Protein AF-A0A2K3DCU2-F1 (afdb_monomer)

Structure (mmCIF, N/CA/C/O backbone):
data_AF-A0A2K3DCU2-F1
#
_entry.id   AF-A0A2K3DCU2-F1
#
loop_
_atom_site.group_PDB
_atom_site.id
_atom_site.type_symbol
_atom_site.label_atom_id
_atom_site.label_alt_id
_atom_site.label_comp_id
_atom_site.label_asym_id
_atom_site.label_entity_id
_atom_site.label_seq_id
_atom_site.pdbx_PDB_ins_code
_atom_site.Cartn_x
_atom_site.Cartn_y
_atom_site.Cartn_z
_atom_site.occupancy
_atom_site.B_iso_or_equiv
_atom_site.auth_seq_id
_atom_site.auth_comp_id
_atom_site.auth_asym_id
_atom_site.auth_atom_id
_atom_site.pdbx_PDB_model_num
ATOM 1 N N . MET A 1 1 ? -29.357 -16.594 4.236 1.00 38.78 1 MET A N 1
ATOM 2 C CA . MET A 1 1 ? -28.426 -15.474 4.517 1.00 38.78 1 MET A CA 1
ATOM 3 C C . MET A 1 1 ? -27.571 -15.258 3.279 1.00 38.78 1 MET A C 1
ATOM 5 O O . MET A 1 1 ? -27.002 -16.233 2.808 1.00 38.78 1 MET A O 1
ATOM 9 N N . ARG A 1 2 ? -27.560 -14.049 2.704 1.00 36.66 2 ARG A N 1
ATOM 10 C CA . ARG A 1 2 ? -26.871 -13.757 1.433 1.00 36.66 2 ARG A CA 1
ATOM 11 C C . ARG A 1 2 ? -25.351 -13.604 1.659 1.00 36.66 2 ARG A C 1
ATOM 13 O O . ARG A 1 2 ? -24.977 -13.018 2.671 1.00 36.66 2 ARG A O 1
ATOM 20 N N . PRO A 1 3 ? -24.488 -14.112 0.761 1.00 41.94 3 PRO A N 1
ATOM 21 C CA . PRO A 1 3 ? -23.027 -14.036 0.899 1.00 41.94 3 PRO A CA 1
ATOM 22 C C . PRO A 1 3 ? -22.500 -12.594 1.015 1.00 41.94 3 PRO A C 1
ATOM 24 O O . PRO A 1 3 ? -21.626 -12.339 1.841 1.00 41.94 3 PRO A O 1
ATOM 27 N N . SER A 1 4 ? -23.139 -11.641 0.335 1.00 43.78 4 SER A N 1
ATOM 28 C CA . SER A 1 4 ? -22.793 -10.213 0.363 1.00 43.78 4 SER A CA 1
ATOM 29 C C . SER A 1 4 ? -22.934 -9.535 1.735 1.00 43.78 4 SER A C 1
ATOM 31 O O . SER A 1 4 ? -22.314 -8.507 1.991 1.00 43.78 4 SER A O 1
ATOM 33 N N . SER A 1 5 ? -23.685 -10.110 2.688 1.00 45.38 5 SER A N 1
ATOM 34 C CA . SER A 1 5 ? -23.792 -9.534 4.041 1.00 45.38 5 SER A CA 1
ATOM 35 C C . SER A 1 5 ? -22.605 -9.880 4.954 1.00 45.38 5 SER A C 1
ATOM 37 O O . SER A 1 5 ? -22.538 -9.369 6.071 1.00 45.38 5 SER A O 1
ATOM 39 N N . ARG A 1 6 ? -21.700 -10.781 4.534 1.00 50.53 6 ARG A N 1
ATOM 40 C CA . ARG A 1 6 ? -20.540 -11.234 5.331 1.00 50.53 6 ARG A CA 1
ATOM 41 C C . ARG A 1 6 ? -19.235 -10.515 4.990 1.00 50.53 6 ARG A C 1
ATOM 43 O O . ARG A 1 6 ? -18.307 -10.568 5.791 1.00 50.53 6 ARG A O 1
ATOM 50 N N . GLU A 1 7 ? -19.165 -9.848 3.845 1.00 54.41 7 GLU A N 1
ATOM 51 C CA . GLU A 1 7 ? -17.944 -9.194 3.352 1.00 54.41 7 GLU A CA 1
ATOM 52 C C . GLU A 1 7 ? -17.748 -7.804 3.971 1.00 54.41 7 GLU A C 1
ATOM 54 O O . GLU A 1 7 ? -16.639 -7.457 4.371 1.00 54.41 7 GLU A O 1
ATOM 59 N N . LYS A 1 8 ? -18.841 -7.066 4.202 1.00 56.53 8 LYS A N 1
ATOM 60 C CA . LYS A 1 8 ? -18.835 -5.739 4.841 1.00 56.53 8 LYS A CA 1
ATOM 61 C C . LYS A 1 8 ? -18.054 -5.662 6.172 1.00 56.53 8 LYS A C 1
ATOM 63 O O . LYS A 1 8 ? -17.220 -4.770 6.300 1.00 56.53 8 LYS A O 1
ATOM 68 N N . PRO A 1 9 ? -18.242 -6.565 7.159 1.00 65.12 9 PRO A N 1
ATOM 69 C CA . PRO A 1 9 ? -17.456 -6.515 8.397 1.00 65.12 9 PRO A CA 1
ATOM 70 C C . PRO A 1 9 ? -15.979 -6.895 8.201 1.00 65.12 9 PRO A C 1
ATOM 72 O O . PRO A 1 9 ? -15.129 -6.426 8.952 1.00 65.12 9 PRO A O 1
ATOM 75 N N . ARG A 1 10 ? -15.656 -7.724 7.198 1.00 71.31 10 ARG A N 1
ATOM 76 C CA . ARG A 1 10 ? -14.272 -8.135 6.903 1.00 71.31 10 ARG A CA 1
ATOM 77 C C . ARG A 1 10 ? -13.475 -6.988 6.295 1.00 71.31 10 ARG A C 1
ATOM 79 O O . ARG A 1 10 ? -12.350 -6.740 6.711 1.00 71.31 10 ARG A O 1
ATOM 86 N N . TYR A 1 11 ? -14.090 -6.275 5.359 1.00 72.56 11 TYR A N 1
ATOM 87 C CA . TYR A 1 11 ? -13.502 -5.102 4.727 1.00 72.56 11 TYR A CA 1
ATOM 88 C C . TYR A 1 11 ? -13.223 -3.984 5.735 1.00 72.56 11 TYR A C 1
ATOM 90 O O . TYR A 1 11 ? -12.111 -3.469 5.775 1.00 72.56 11 TYR A O 1
ATOM 98 N N . LEU A 1 12 ? -14.202 -3.652 6.588 1.00 76.12 12 LEU A N 1
ATOM 99 C CA . LEU A 1 12 ? -14.037 -2.597 7.592 1.00 76.12 12 LEU A CA 1
ATOM 100 C C . LEU A 1 12 ? -12.853 -2.887 8.513 1.00 76.12 12 LEU A C 1
ATOM 102 O O . LEU A 1 12 ? -12.004 -2.024 8.704 1.00 76.12 12 LEU A O 1
ATOM 106 N N . LEU A 1 13 ? -12.730 -4.126 8.984 1.00 76.94 13 LEU A N 1
ATOM 107 C CA . LEU A 1 13 ? -11.582 -4.542 9.777 1.00 76.94 13 LEU A CA 1
ATOM 108 C C . LEU A 1 13 ? -10.254 -4.341 9.030 1.00 76.94 13 LEU A C 1
ATOM 110 O O . LEU A 1 13 ? -9.306 -3.806 9.596 1.00 76.94 13 LEU A O 1
ATOM 114 N N . ILE A 1 14 ? -10.158 -4.788 7.776 1.00 83.00 14 ILE A N 1
ATOM 115 C CA . ILE A 1 14 ? -8.921 -4.657 6.994 1.00 83.00 14 ILE A CA 1
ATOM 116 C C . ILE A 1 14 ? -8.594 -3.179 6.771 1.00 83.00 14 ILE A C 1
ATOM 118 O O . ILE A 1 14 ? -7.446 -2.777 6.946 1.00 83.00 14 ILE A O 1
ATOM 122 N N . SER A 1 15 ? -9.603 -2.355 6.481 1.00 80.69 15 SER A N 1
ATOM 123 C CA . SER A 1 15 ? -9.444 -0.906 6.358 1.00 80.69 15 SER A CA 1
ATOM 124 C C . SER A 1 15 ? -9.003 -0.250 7.671 1.00 80.69 15 SER A C 1
ATOM 126 O O . SER A 1 15 ? -8.192 0.669 7.642 1.00 80.69 15 SER A O 1
ATOM 128 N N . GLU A 1 16 ? -9.448 -0.748 8.830 1.00 82.38 16 GLU A N 1
ATOM 129 C CA . GLU A 1 16 ? -8.995 -0.279 10.143 1.00 82.38 16 GLU A CA 1
ATOM 130 C C . GLU A 1 16 ? -7.541 -0.679 10.413 1.00 82.38 16 GLU A C 1
ATOM 132 O O . GLU A 1 16 ? -6.743 0.167 10.821 1.00 82.38 16 GLU A O 1
ATOM 137 N N . LEU A 1 17 ? -7.167 -1.934 10.140 1.00 83.12 17 LEU A N 1
ATOM 138 C CA . LEU A 1 17 ? -5.790 -2.420 10.293 1.00 83.12 17 LEU A CA 1
ATOM 139 C C . LEU A 1 17 ? -4.822 -1.623 9.410 1.00 83.12 17 LEU A C 1
ATOM 141 O O . LEU A 1 17 ? -3.800 -1.127 9.891 1.00 83.12 17 LEU A O 1
ATOM 145 N N . LEU A 1 18 ? -5.169 -1.449 8.132 1.00 84.75 18 LEU A N 1
ATOM 146 C CA . LEU A 1 18 ? -4.398 -0.625 7.205 1.00 84.75 18 LEU A CA 1
ATOM 147 C C . LEU A 1 18 ? -4.421 0.843 7.625 1.00 84.75 18 LEU A C 1
ATOM 149 O O . LEU A 1 18 ? -3.387 1.494 7.576 1.00 84.75 18 LEU A O 1
ATOM 153 N N . GLY A 1 19 ? -5.551 1.361 8.105 1.00 80.94 19 GLY A N 1
ATOM 154 C CA . GLY A 1 19 ? -5.680 2.731 8.594 1.00 80.94 19 GLY A CA 1
ATOM 155 C C . GLY A 1 19 ? -4.742 3.032 9.764 1.00 80.94 19 GLY A C 1
ATOM 156 O O . GLY A 1 19 ? -4.142 4.107 9.808 1.00 80.94 19 GLY A O 1
ATOM 157 N N . VAL A 1 20 ? -4.551 2.080 10.683 1.00 81.62 20 VAL A N 1
ATOM 158 C CA . VAL A 1 20 ? -3.559 2.195 11.765 1.00 81.62 20 VAL A CA 1
ATOM 159 C C . VAL A 1 20 ? -2.145 2.282 11.197 1.00 81.62 20 VAL A C 1
ATOM 161 O O . VAL A 1 20 ? -1.390 3.165 11.600 1.00 81.62 20 VAL A O 1
ATOM 164 N N . LEU A 1 21 ? -1.793 1.418 10.242 1.00 82.81 21 LEU A N 1
ATOM 165 C CA . LEU A 1 21 ? -0.469 1.430 9.614 1.00 82.81 21 LEU A CA 1
ATOM 166 C C . LEU A 1 21 ? -0.238 2.711 8.808 1.00 82.81 21 LEU A C 1
ATOM 168 O O . LEU A 1 21 ? 0.786 3.360 8.970 1.00 82.81 21 LEU A O 1
ATOM 172 N N . ILE A 1 22 ? -1.219 3.142 8.021 1.00 83.38 22 ILE A N 1
ATOM 173 C CA . ILE A 1 22 ? -1.158 4.354 7.204 1.00 83.38 22 ILE A CA 1
ATOM 174 C C . ILE A 1 22 ? -0.916 5.595 8.066 1.00 83.38 22 ILE A C 1
ATOM 176 O O . ILE A 1 22 ? -0.126 6.456 7.676 1.00 83.38 22 ILE A O 1
ATOM 180 N N . ARG A 1 23 ? -1.507 5.691 9.263 1.00 78.94 23 ARG A N 1
ATOM 181 C CA . ARG A 1 23 ? -1.253 6.816 10.185 1.00 78.94 23 ARG A CA 1
ATOM 182 C C . ARG A 1 23 ? 0.220 6.935 10.591 1.00 78.94 23 ARG A C 1
ATOM 184 O O . ARG A 1 23 ? 0.685 8.045 10.834 1.00 78.94 23 ARG A O 1
ATOM 191 N N . LEU A 1 24 ? 0.976 5.837 10.584 1.00 75.19 24 LEU A N 1
ATOM 192 C CA . LEU A 1 24 ? 2.417 5.849 10.865 1.00 75.19 24 LEU A CA 1
ATOM 193 C C . LEU A 1 24 ? 3.236 6.492 9.738 1.00 75.19 24 LEU A C 1
ATOM 195 O O . LEU A 1 24 ? 4.361 6.927 9.966 1.00 75.19 24 LEU A O 1
ATOM 199 N N . SER A 1 25 ? 2.682 6.589 8.525 1.00 69.31 25 SER A N 1
ATOM 200 C CA . SER A 1 25 ? 3.369 7.162 7.358 1.00 69.31 25 SER A CA 1
ATOM 201 C C . SER A 1 25 ? 3.454 8.691 7.367 1.00 69.31 25 SER A C 1
ATOM 203 O O . SER A 1 25 ? 4.027 9.265 6.440 1.00 69.31 25 SER A O 1
ATOM 205 N N . ALA A 1 26 ? 2.858 9.357 8.365 1.00 67.00 26 ALA A N 1
ATOM 206 C CA . ALA A 1 26 ? 2.700 10.811 8.410 1.00 67.00 26 ALA A CA 1
ATOM 207 C C . ALA A 1 26 ? 2.096 11.405 7.121 1.00 67.00 26 ALA A C 1
ATOM 209 O O . ALA A 1 26 ? 2.513 12.463 6.656 1.00 67.00 26 ALA A O 1
ATOM 210 N N . GLY A 1 27 ? 1.124 10.701 6.533 1.00 66.50 27 GLY A N 1
ATOM 211 C CA . GLY A 1 27 ? 0.389 11.151 5.349 1.00 66.50 27 GLY A CA 1
ATOM 212 C C . GLY A 1 27 ? 1.007 10.758 4.008 1.00 66.50 27 GLY A C 1
ATOM 213 O O . GLY A 1 27 ? 0.452 11.130 2.980 1.00 66.50 27 GLY A O 1
ATOM 214 N N . ARG A 1 28 ? 2.112 9.997 3.999 1.00 77.19 28 ARG A N 1
ATOM 215 C CA . ARG A 1 28 ? 2.705 9.473 2.757 1.00 77.19 28 ARG A CA 1
ATOM 216 C C . ARG A 1 28 ? 1.941 8.300 2.165 1.00 77.19 28 ARG A C 1
ATOM 218 O O . ARG A 1 28 ? 2.023 8.085 0.967 1.00 77.19 28 ARG A O 1
ATOM 225 N N . LEU A 1 29 ? 1.250 7.522 2.989 1.00 83.75 29 LEU A N 1
ATOM 226 C CA . LEU A 1 29 ? 0.397 6.437 2.528 1.00 83.75 29 LEU A CA 1
ATOM 227 C C . LEU A 1 29 ? -1.066 6.881 2.530 1.00 83.75 29 LEU A C 1
ATOM 229 O O . LEU A 1 29 ? -1.493 7.659 3.386 1.00 83.75 29 LEU A O 1
ATOM 233 N N . MET A 1 30 ? -1.835 6.374 1.576 1.00 85.81 30 MET A N 1
ATOM 234 C CA . MET A 1 30 ? -3.254 6.663 1.392 1.00 85.81 30 MET A CA 1
ATOM 235 C C . MET A 1 30 ? -3.983 5.371 1.055 1.00 85.81 30 MET A C 1
ATOM 237 O O . MET A 1 30 ? -3.451 4.545 0.324 1.00 85.81 30 MET A O 1
ATOM 241 N N . LEU A 1 31 ? -5.192 5.191 1.583 1.00 84.12 31 LEU A N 1
ATOM 242 C CA . LEU A 1 31 ? -6.041 4.057 1.231 1.00 84.12 31 LEU A CA 1
ATOM 243 C C . LEU A 1 31 ? -7.017 4.502 0.143 1.00 84.12 31 LEU A C 1
ATOM 245 O O . LEU A 1 31 ? -7.785 5.433 0.371 1.00 84.12 31 LEU A O 1
ATOM 249 N N . SER A 1 32 ? -6.990 3.829 -1.000 1.00 81.69 32 SER A N 1
ATOM 250 C CA . SER A 1 32 ? -7.976 3.949 -2.070 1.00 81.69 32 SER A CA 1
ATOM 251 C C . SER A 1 32 ? -8.694 2.609 -2.247 1.00 81.69 32 SER A C 1
ATOM 253 O O . SER A 1 32 ? -8.113 1.550 -2.001 1.00 81.69 32 SER A O 1
ATOM 255 N N . ALA A 1 33 ? -9.966 2.639 -2.630 1.00 73.06 33 ALA A N 1
ATOM 256 C CA . ALA A 1 33 ? -10.737 1.441 -2.945 1.00 73.06 33 ALA A CA 1
ATOM 257 C C . ALA A 1 33 ? -10.888 1.339 -4.466 1.00 73.06 33 ALA A C 1
ATOM 259 O O . ALA A 1 33 ? -11.399 2.257 -5.104 1.00 73.06 33 ALA A O 1
ATOM 260 N N . LEU A 1 34 ? -10.438 0.227 -5.041 1.00 66.00 34 LEU A N 1
ATOM 261 C CA . LEU A 1 34 ? -10.539 -0.043 -6.472 1.00 66.00 34 LEU A CA 1
ATOM 262 C C . LEU A 1 34 ? -11.973 -0.518 -6.766 1.00 66.00 34 LEU A C 1
ATOM 264 O O . LEU A 1 34 ? -12.465 -1.438 -6.111 1.00 66.00 34 LEU A O 1
ATOM 268 N N . GLY A 1 35 ? -12.660 0.144 -7.704 1.00 51.38 35 GLY A N 1
ATOM 269 C CA . GLY A 1 35 ? -14.049 -0.172 -8.079 1.00 51.38 35 GLY A CA 1
ATOM 270 C C . GLY A 1 35 ? -15.136 0.738 -7.489 1.00 51.38 35 GLY A C 1
ATOM 271 O O . GLY A 1 35 ? -16.312 0.419 -7.616 1.00 51.38 35 GLY A O 1
ATOM 272 N N . LEU A 1 36 ? -14.773 1.863 -6.861 1.00 42.44 36 LEU A N 1
ATOM 273 C CA . LEU A 1 36 ? -15.729 2.911 -6.463 1.00 42.44 36 LEU A CA 1
ATOM 274 C C . LEU A 1 36 ? -15.875 4.047 -7.494 1.00 42.44 36 LEU A C 1
ATOM 276 O O . LEU A 1 36 ? -16.851 4.790 -7.442 1.00 42.44 36 LEU A O 1
ATOM 280 N N . GLU A 1 37 ? -14.924 4.178 -8.422 1.00 41.81 37 GLU A N 1
ATOM 281 C CA . GLU A 1 37 ? -14.875 5.289 -9.385 1.00 41.81 37 GLU A CA 1
ATOM 282 C C . GLU A 1 37 ? -15.863 5.121 -10.556 1.00 41.81 37 GLU A C 1
ATOM 284 O O . GLU A 1 37 ? -16.496 6.098 -10.944 1.00 41.81 37 GLU A O 1
ATOM 289 N N . GLU A 1 38 ? -16.090 3.901 -11.063 1.00 38.62 38 GLU A N 1
ATOM 290 C CA . GLU A 1 38 ? -17.012 3.678 -12.199 1.00 38.62 38 GLU A CA 1
ATOM 291 C C . GLU A 1 38 ? -18.500 3.878 -11.840 1.00 38.62 38 GLU A C 1
ATOM 293 O O . GLU A 1 38 ? -19.302 4.236 -12.700 1.00 38.62 38 GLU A O 1
ATOM 298 N N . GLU A 1 39 ? -18.906 3.695 -10.578 1.00 35.59 39 GLU A N 1
ATOM 299 C CA . GLU A 1 39 ? -20.318 3.853 -10.184 1.00 35.59 39 GLU A CA 1
ATOM 300 C C . GLU A 1 39 ? -20.690 5.298 -9.814 1.00 35.59 39 GLU A C 1
ATOM 302 O O . GLU A 1 39 ? -21.863 5.670 -9.895 1.00 35.59 39 GLU A O 1
ATOM 307 N N . GLN A 1 40 ? -19.716 6.138 -9.449 1.00 37.22 40 GLN A N 1
ATOM 308 C CA . GLN A 1 40 ? -19.976 7.548 -9.150 1.00 37.22 40 GLN A CA 1
ATOM 309 C C . GLN A 1 40 ? -20.190 8.369 -10.432 1.00 37.22 40 GLN A C 1
ATOM 311 O O . GLN A 1 40 ? -20.959 9.330 -10.422 1.00 37.22 40 GLN A O 1
ATOM 316 N N . GLU A 1 41 ? -19.599 7.933 -11.548 1.00 36.09 41 GLU A N 1
ATOM 317 C CA . GLU A 1 41 ? -19.849 8.480 -12.885 1.00 36.09 41 GLU A CA 1
ATOM 318 C C . GLU A 1 41 ? -21.192 7.984 -13.468 1.00 36.09 41 GLU A C 1
ATOM 320 O O . GLU A 1 41 ? -21.911 8.749 -14.109 1.00 36.09 41 GLU A O 1
ATOM 325 N N . ALA A 1 42 ? -21.613 6.752 -13.147 1.00 36.00 42 ALA A N 1
ATOM 326 C CA . ALA A 1 42 ? -22.924 6.214 -13.535 1.00 36.00 42 ALA A CA 1
ATOM 327 C C . ALA A 1 42 ? -24.111 6.815 -12.750 1.00 36.00 42 ALA A C 1
ATOM 329 O O . ALA A 1 42 ? -25.248 6.754 -13.211 1.00 36.00 42 ALA A O 1
ATOM 330 N N . ALA A 1 43 ? -23.870 7.416 -11.579 1.00 40.38 43 ALA A N 1
ATOM 331 C CA . ALA A 1 43 ? -24.892 8.112 -10.790 1.00 40.38 43 ALA A CA 1
ATOM 332 C C . ALA A 1 43 ? -25.104 9.587 -11.205 1.00 40.38 43 ALA A C 1
ATOM 334 O O . ALA A 1 43 ? -25.956 10.262 -10.629 1.00 40.38 43 ALA A O 1
ATOM 335 N N . GLY A 1 44 ? -24.331 10.091 -12.177 1.00 38.53 44 GLY A N 1
ATOM 336 C CA . GLY A 1 44 ? -24.388 11.476 -12.664 1.00 38.53 44 GLY A CA 1
ATOM 337 C C . GLY A 1 44 ? -25.203 11.699 -13.944 1.00 38.53 44 GLY A C 1
ATOM 338 O O . GLY A 1 44 ? -25.252 12.827 -14.425 1.00 38.53 44 GLY A O 1
ATOM 339 N N . PHE A 1 45 ? -25.832 10.661 -14.503 1.00 38.72 45 PHE A N 1
ATOM 340 C CA . PHE A 1 45 ? -26.618 10.742 -15.739 1.00 38.72 45 PHE A CA 1
ATOM 341 C C . PHE A 1 45 ? -27.966 10.031 -15.579 1.00 38.72 45 PHE A C 1
ATOM 343 O O . PHE A 1 45 ? -28.129 8.908 -16.035 1.00 38.72 45 PHE A O 1
ATOM 350 N N . ASP A 1 46 ? -28.918 10.680 -14.907 1.00 45.19 46 ASP A N 1
ATOM 351 C CA . ASP A 1 46 ? -30.354 10.446 -15.131 1.00 45.19 46 ASP A CA 1
ATOM 352 C C . ASP A 1 46 ? -31.167 11.604 -14.519 1.00 45.19 46 ASP A C 1
ATOM 354 O O . ASP A 1 46 ? -31.976 11.438 -13.610 1.00 45.19 46 ASP A O 1
ATOM 358 N N . ASP A 1 47 ? -30.919 12.818 -15.014 1.00 48.28 47 ASP A N 1
ATOM 359 C CA . ASP A 1 47 ? -31.891 13.911 -14.936 1.00 48.28 47 ASP A CA 1
ATOM 360 C C . ASP A 1 47 ? -32.425 14.124 -16.353 1.00 48.28 47 ASP A C 1
ATOM 362 O O . ASP A 1 47 ? -31.806 14.824 -17.147 1.00 48.28 47 ASP A O 1
ATOM 366 N N . GLU A 1 48 ? -33.513 13.419 -16.677 1.00 48.34 48 GLU A N 1
ATOM 367 C CA . GLU A 1 48 ? -34.652 13.854 -17.505 1.00 48.34 48 GLU A CA 1
ATOM 368 C C . GLU A 1 48 ? -35.435 12.624 -18.008 1.00 48.34 48 GLU A C 1
ATOM 370 O O . GLU A 1 48 ? -35.168 12.119 -19.089 1.00 48.34 48 GLU A O 1
ATOM 375 N N . GLU A 1 49 ? -36.439 12.152 -17.257 1.00 38.81 49 GLU A N 1
ATOM 376 C CA . GLU A 1 49 ? -37.778 11.957 -17.839 1.00 38.81 49 GLU A CA 1
ATOM 377 C C . GLU A 1 49 ? -38.867 11.666 -16.792 1.00 38.81 49 GLU A C 1
ATOM 379 O O . GLU A 1 49 ? -38.740 10.907 -15.833 1.00 38.81 49 GLU A O 1
ATOM 384 N N . GLU A 1 50 ? -39.970 12.356 -17.017 1.00 46.00 50 GLU A N 1
ATOM 385 C CA . GLU A 1 50 ? -41.174 12.525 -16.228 1.00 46.00 50 GLU A CA 1
ATOM 386 C C . GLU A 1 50 ? -42.096 11.294 -16.340 1.00 46.00 50 GLU A C 1
ATOM 388 O O . GLU A 1 50 ? -42.467 10.901 -17.443 1.00 46.00 50 GLU A O 1
ATOM 393 N N . GLY A 1 51 ? -42.554 10.698 -15.226 1.00 36.53 51 GLY A N 1
ATOM 394 C CA . GLY A 1 51 ? -43.691 9.770 -15.323 1.00 36.53 51 GLY A CA 1
ATOM 395 C C . GLY A 1 51 ? -43.928 8.752 -14.208 1.00 36.53 51 GLY A C 1
ATOM 396 O O . GLY A 1 51 ? -43.464 7.622 -14.261 1.00 36.53 51 GLY A O 1
ATOM 397 N N . THR A 1 52 ? -44.876 9.085 -13.331 1.00 39.38 52 THR A N 1
ATOM 398 C CA . THR A 1 52 ? -45.832 8.166 -12.672 1.00 39.38 52 THR A CA 1
ATOM 399 C C . THR A 1 52 ? -45.363 7.248 -11.523 1.00 39.38 52 THR A C 1
ATOM 401 O O . THR A 1 52 ? -44.637 6.279 -11.682 1.00 39.38 52 THR A O 1
ATOM 404 N N . ALA A 1 53 ? -45.928 7.520 -10.338 1.00 39.00 53 ALA A N 1
ATOM 405 C CA . ALA A 1 53 ? -46.358 6.569 -9.297 1.00 39.00 53 ALA A CA 1
ATOM 406 C C . ALA A 1 53 ? -45.383 5.496 -8.742 1.00 39.00 53 ALA A C 1
ATOM 408 O O . ALA A 1 53 ? -45.822 4.650 -7.965 1.00 39.00 53 ALA A O 1
ATOM 409 N N . ALA A 1 54 ? -44.079 5.550 -9.026 1.00 36.56 54 ALA A N 1
ATOM 410 C CA . ALA A 1 54 ? -43.070 4.657 -8.430 1.00 36.56 54 ALA A CA 1
ATOM 411 C C . ALA A 1 54 ? -42.326 5.259 -7.212 1.00 36.56 54 ALA A C 1
ATOM 413 O O . ALA A 1 54 ? -41.456 4.620 -6.621 1.00 36.56 54 ALA A O 1
ATOM 414 N N . ALA A 1 55 ? -42.689 6.472 -6.780 1.00 40.62 55 ALA A N 1
ATOM 415 C CA . ALA A 1 55 ? -41.951 7.253 -5.777 1.00 40.62 55 ALA A CA 1
ATOM 416 C C . ALA A 1 55 ? -42.085 6.772 -4.312 1.00 40.62 55 ALA A C 1
ATOM 418 O O . ALA A 1 55 ? -41.471 7.352 -3.421 1.00 40.62 55 ALA A O 1
ATOM 419 N N . ALA A 1 56 ? -42.844 5.706 -4.034 1.00 35.84 56 ALA A N 1
ATOM 420 C CA . ALA A 1 56 ? -42.968 5.137 -2.683 1.00 35.84 56 ALA A CA 1
ATOM 421 C C . ALA A 1 56 ? -42.170 3.832 -2.472 1.00 35.84 56 ALA A C 1
ATOM 423 O O . ALA A 1 56 ? -42.084 3.351 -1.345 1.00 35.84 56 ALA A O 1
ATOM 424 N N . ALA A 1 57 ? -41.554 3.272 -3.523 1.00 36.84 57 ALA A N 1
ATOM 425 C CA . ALA A 1 57 ? -40.686 2.090 -3.426 1.00 36.84 57 ALA A CA 1
ATOM 426 C C . ALA A 1 57 ? -39.180 2.430 -3.464 1.00 36.84 57 ALA A C 1
ATOM 428 O O . ALA A 1 57 ? -38.351 1.573 -3.174 1.00 36.84 57 ALA A O 1
ATOM 429 N N . ALA A 1 58 ? -38.821 3.685 -3.753 1.00 38.19 58 ALA A N 1
ATOM 430 C CA . ALA A 1 58 ? -37.433 4.144 -3.872 1.00 38.19 58 ALA A CA 1
ATOM 431 C C . ALA A 1 58 ? -36.722 4.407 -2.522 1.00 38.19 58 ALA A C 1
ATOM 433 O O . ALA A 1 58 ? -35.549 4.759 -2.497 1.00 38.19 58 ALA A O 1
ATOM 434 N N . ALA A 1 59 ? -37.396 4.203 -1.383 1.00 40.50 59 ALA A N 1
ATOM 435 C CA . ALA A 1 59 ? -36.820 4.399 -0.045 1.00 40.50 59 ALA A CA 1
ATOM 436 C C . ALA A 1 59 ? -36.111 3.151 0.530 1.00 40.50 59 ALA A C 1
ATOM 438 O O . ALA A 1 59 ? -35.800 3.101 1.720 1.00 40.50 59 ALA A O 1
ATOM 439 N N . ALA A 1 60 ? -35.859 2.128 -0.289 1.00 34.97 60 ALA A N 1
ATOM 440 C CA . ALA A 1 60 ? -35.180 0.912 0.140 1.00 34.97 60 ALA A CA 1
ATOM 441 C C . ALA A 1 60 ? -34.333 0.316 -0.987 1.00 34.97 60 ALA A C 1
ATOM 443 O O . ALA A 1 60 ? -34.565 -0.819 -1.396 1.00 34.97 60 ALA A O 1
ATOM 444 N N . ASP A 1 61 ? -33.314 1.043 -1.443 1.00 32.56 61 ASP A N 1
ATOM 445 C CA . ASP A 1 61 ? -32.236 0.416 -2.208 1.00 32.56 61 ASP A CA 1
ATOM 446 C C . ASP A 1 61 ? -30.927 0.351 -1.401 1.00 32.56 61 ASP A C 1
ATOM 448 O O . ASP A 1 61 ? -29.999 1.127 -1.623 1.00 32.56 61 ASP A O 1
ATOM 452 N N . PRO A 1 62 ? -30.811 -0.565 -0.418 1.00 36.41 62 PRO A N 1
ATOM 453 C CA . PRO A 1 62 ? -29.526 -0.955 0.131 1.00 36.41 62 PRO A CA 1
ATOM 454 C C . PRO A 1 62 ? -28.910 -1.964 -0.839 1.00 36.41 62 PRO A C 1
ATOM 456 O O . PRO A 1 62 ? -28.874 -3.164 -0.543 1.00 36.41 62 PRO A O 1
ATOM 459 N N . ARG A 1 63 ? -28.493 -1.517 -2.027 1.00 40.47 63 ARG A N 1
ATOM 460 C CA . ARG A 1 63 ? -27.919 -2.428 -3.017 1.00 40.47 63 ARG A CA 1
ATOM 461 C C . ARG A 1 63 ? -26.643 -3.052 -2.422 1.00 40.47 63 ARG A C 1
ATOM 463 O O . ARG A 1 63 ? -25.716 -2.337 -2.036 1.00 40.47 63 ARG A O 1
ATOM 470 N N . PRO A 1 64 ? -26.608 -4.381 -2.225 1.00 43.31 64 PRO A N 1
ATOM 471 C CA . PRO A 1 64 ? -25.469 -5.054 -1.634 1.00 43.31 64 PRO A CA 1
ATOM 472 C C . PRO A 1 64 ? -24.408 -5.227 -2.720 1.00 43.31 64 PRO A C 1
ATOM 474 O O . PRO A 1 64 ? -24.616 -6.009 -3.642 1.00 43.31 64 PRO A O 1
ATOM 477 N N . TRP A 1 65 ? -23.307 -4.487 -2.587 1.00 45.66 65 TRP A N 1
ATOM 478 C CA . TRP A 1 65 ? -22.029 -4.650 -3.290 1.00 45.66 65 TRP A CA 1
ATOM 479 C C . TRP A 1 65 ? -21.835 -6.081 -3.829 1.00 45.66 65 TRP A C 1
ATOM 481 O O . TRP A 1 65 ? -21.705 -7.004 -3.018 1.00 45.66 65 TRP A O 1
ATOM 491 N N . PRO A 1 66 ? -21.878 -6.310 -5.156 1.00 41.34 66 PRO A N 1
ATOM 492 C CA . PRO A 1 66 ? -21.802 -7.658 -5.711 1.00 41.34 66 PRO A CA 1
ATOM 493 C C . PRO A 1 66 ? -20.391 -8.047 -6.185 1.00 41.34 66 PRO A C 1
ATOM 495 O O . PRO A 1 66 ? -20.226 -9.146 -6.713 1.00 41.34 66 PRO A O 1
ATOM 498 N N . GLY A 1 67 ? -19.386 -7.180 -6.015 1.00 50.38 67 GLY A N 1
ATOM 499 C CA . GLY A 1 67 ? -18.009 -7.413 -6.457 1.00 50.38 67 GLY A CA 1
ATOM 500 C C . GLY A 1 67 ? -17.020 -7.664 -5.308 1.00 50.38 67 GLY A C 1
ATOM 501 O O . GLY A 1 67 ? -17.246 -7.186 -4.194 1.00 50.38 67 GLY A O 1
ATOM 502 N N . PRO A 1 68 ? -15.920 -8.406 -5.556 1.00 58.22 68 PRO A N 1
ATOM 503 C CA . PRO A 1 68 ? -14.802 -8.481 -4.620 1.00 58.22 68 PRO A CA 1
ATOM 504 C C . PRO A 1 68 ? -14.263 -7.072 -4.363 1.00 58.22 68 PRO A C 1
ATOM 506 O O . PRO A 1 68 ? -14.062 -6.305 -5.299 1.00 58.22 68 PRO A O 1
ATOM 509 N N . VAL A 1 69 ? -14.058 -6.728 -3.093 1.00 67.75 69 VAL A N 1
ATOM 510 C CA . VAL A 1 69 ? -13.555 -5.402 -2.732 1.00 67.75 69 VAL A CA 1
ATOM 511 C C . VAL A 1 69 ? -12.033 -5.432 -2.726 1.00 67.75 69 VAL A C 1
ATOM 513 O O . VAL A 1 69 ? -11.417 -6.211 -1.990 1.00 67.75 69 VAL A O 1
ATOM 516 N N . GLU A 1 70 ? -11.443 -4.562 -3.536 1.00 82.81 70 GLU A N 1
ATOM 517 C CA . GLU A 1 70 ? -10.004 -4.385 -3.668 1.00 82.81 70 GLU A CA 1
ATOM 518 C C . GLU A 1 70 ? -9.583 -3.073 -2.998 1.00 82.81 70 GLU A C 1
ATOM 520 O O . GLU A 1 70 ? -10.100 -1.994 -3.283 1.00 82.81 70 GLU A O 1
ATOM 525 N N . LEU A 1 71 ? -8.639 -3.168 -2.069 1.00 87.50 71 LEU A N 1
ATOM 526 C CA . LEU A 1 71 ? -8.029 -2.030 -1.395 1.00 87.50 71 LEU A CA 1
ATOM 527 C C . LEU A 1 71 ? -6.643 -1.801 -1.973 1.00 87.50 71 LEU A C 1
ATOM 529 O O . LEU A 1 71 ? -5.818 -2.710 -1.965 1.00 87.50 71 LEU A O 1
ATOM 533 N N . VAL A 1 72 ? -6.350 -0.582 -2.402 1.00 89.06 72 VAL A N 1
ATOM 534 C CA . VAL A 1 72 ? -5.008 -0.190 -2.825 1.00 89.06 72 VAL A CA 1
ATOM 535 C C . VAL A 1 72 ? -4.460 0.853 -1.871 1.00 89.06 72 VAL A C 1
ATOM 537 O O . VAL A 1 72 ? -5.062 1.899 -1.640 1.00 89.06 72 VAL A O 1
ATOM 540 N N . VAL A 1 73 ? -3.288 0.575 -1.313 1.00 90.25 73 VAL A N 1
ATOM 541 C CA . VAL A 1 73 ? -2.513 1.561 -0.574 1.00 90.25 73 VAL A CA 1
ATOM 542 C C . VAL A 1 73 ? -1.593 2.268 -1.554 1.00 90.25 73 VAL A C 1
ATOM 544 O O . VAL A 1 73 ? -0.687 1.658 -2.126 1.00 90.25 73 VAL A O 1
ATOM 547 N N . LEU A 1 74 ? -1.836 3.557 -1.735 1.00 90.62 74 LEU A N 1
ATOM 548 C CA . LEU A 1 74 ? -0.999 4.456 -2.508 1.00 90.62 74 LEU A CA 1
ATOM 549 C C . LEU A 1 74 ? 0.073 5.081 -1.628 1.00 90.62 74 LEU A C 1
ATOM 551 O O . LEU A 1 74 ? -0.165 5.389 -0.463 1.00 90.62 74 LEU A O 1
ATOM 555 N N . GLN A 1 75 ? 1.233 5.317 -2.217 1.00 89.88 75 GLN A N 1
ATOM 556 C CA . GLN A 1 75 ? 2.326 6.085 -1.663 1.00 89.88 75 GLN A CA 1
ATOM 557 C C . GLN A 1 75 ? 2.472 7.382 -2.458 1.00 89.88 75 GLN A C 1
ATOM 559 O O . GLN A 1 75 ? 2.612 7.360 -3.682 1.00 89.88 75 GLN A O 1
ATOM 564 N N . SER A 1 76 ? 2.438 8.510 -1.754 1.00 87.25 76 SER A N 1
ATOM 565 C CA . SER A 1 76 ? 2.640 9.835 -2.330 1.00 87.25 76 SER A CA 1
ATOM 566 C C . SER A 1 76 ? 4.024 9.939 -2.981 1.00 87.25 76 SER A C 1
ATOM 568 O O . SER A 1 76 ? 4.973 9.310 -2.488 1.00 87.25 76 SER A O 1
ATOM 570 N N . PRO A 1 77 ? 4.185 10.779 -4.016 1.00 85.06 77 PRO A N 1
ATOM 571 C CA . PRO A 1 77 ? 5.498 11.055 -4.579 1.00 85.06 77 PRO A CA 1
ATOM 572 C C . PRO A 1 77 ? 6.457 11.619 -3.517 1.00 85.06 77 PRO A C 1
ATOM 574 O O . PRO A 1 77 ? 6.061 12.073 -2.438 1.00 85.06 77 PRO A O 1
ATOM 577 N N . THR A 1 78 ? 7.753 11.580 -3.816 1.00 80.06 78 THR A N 1
ATOM 578 C CA . THR A 1 78 ? 8.775 12.295 -3.043 1.00 80.06 78 THR A CA 1
ATOM 579 C C . THR A 1 78 ? 9.125 13.586 -3.765 1.00 80.06 78 THR A C 1
ATOM 581 O O . THR A 1 78 ? 9.460 13.536 -4.944 1.00 80.06 78 THR A O 1
ATOM 584 N N . GLY A 1 79 ? 9.097 14.726 -3.080 1.00 79.75 79 GLY A N 1
ATOM 585 C CA . GLY A 1 79 ? 9.356 16.006 -3.731 1.00 79.75 79 GLY A CA 1
ATOM 586 C C . GLY A 1 79 ? 9.038 17.195 -2.839 1.00 79.75 79 GLY A C 1
ATOM 587 O O . GLY A 1 79 ? 9.065 17.079 -1.608 1.00 79.75 79 GLY A O 1
ATOM 588 N N . ALA A 1 80 ? 8.755 18.335 -3.470 1.00 80.88 80 ALA A N 1
ATOM 589 C CA . ALA A 1 80 ? 8.297 19.524 -2.769 1.00 80.88 80 ALA A CA 1
ATOM 590 C C . ALA A 1 80 ? 6.984 19.235 -2.028 1.00 80.88 80 ALA A C 1
ATOM 592 O O . ALA A 1 80 ? 6.166 18.431 -2.469 1.00 80.88 80 ALA A O 1
ATOM 593 N N . VAL A 1 81 ? 6.794 19.884 -0.877 1.00 80.31 81 VAL A N 1
ATOM 594 C CA . VAL A 1 81 ? 5.631 19.636 -0.011 1.00 80.31 81 VAL A CA 1
ATOM 595 C C . VAL A 1 81 ? 4.318 19.894 -0.756 1.00 80.31 81 VAL A C 1
ATOM 597 O O . VAL A 1 81 ? 3.386 19.110 -0.604 1.00 80.31 81 VAL A O 1
ATOM 600 N N . ASP A 1 82 ? 4.270 20.929 -1.594 1.00 82.56 82 ASP A N 1
ATOM 601 C CA . ASP A 1 82 ? 3.071 21.299 -2.350 1.00 82.56 82 ASP A CA 1
ATOM 602 C C . ASP A 1 82 ? 2.684 20.225 -3.378 1.00 82.56 82 ASP A C 1
ATOM 604 O O . ASP A 1 82 ? 1.521 19.833 -3.437 1.00 82.56 82 ASP A O 1
ATOM 608 N N . ASP A 1 83 ? 3.660 19.658 -4.097 1.00 81.81 83 ASP A N 1
ATOM 609 C CA . ASP A 1 83 ? 3.430 18.566 -5.056 1.00 81.81 83 ASP A CA 1
ATOM 610 C C . ASP A 1 83 ? 2.890 17.315 -4.346 1.00 81.81 83 ASP A C 1
ATOM 612 O O . ASP A 1 83 ? 1.955 16.664 -4.808 1.00 81.81 83 ASP A O 1
ATOM 616 N N . VAL A 1 84 ? 3.448 17.000 -3.171 1.00 84.25 84 VAL A N 1
ATOM 617 C CA . VAL A 1 84 ? 3.011 15.863 -2.347 1.00 84.25 84 VAL A CA 1
ATOM 618 C C . VAL A 1 84 ? 1.578 16.054 -1.853 1.00 84.25 84 VAL A C 1
ATOM 620 O O . VAL A 1 84 ? 0.798 15.099 -1.851 1.00 84.25 84 VAL A O 1
ATOM 623 N N . LEU A 1 85 ? 1.225 17.266 -1.422 1.00 84.06 85 LEU A N 1
ATOM 624 C CA . LEU A 1 85 ? -0.126 17.585 -0.965 1.00 84.06 85 LEU A CA 1
ATOM 625 C C . LEU A 1 85 ? -1.130 17.564 -2.121 1.00 84.06 85 LEU A C 1
ATOM 627 O O . LEU A 1 85 ? -2.194 16.971 -1.953 1.00 84.06 85 LEU A O 1
ATOM 631 N N . SER A 1 86 ? -0.770 18.119 -3.280 1.00 85.88 86 SER A N 1
ATOM 632 C CA . SER A 1 86 ? -1.598 18.120 -4.493 1.00 85.88 86 SER A CA 1
ATOM 633 C C . SER A 1 86 ? -1.885 16.702 -4.988 1.00 85.88 86 SER A C 1
ATOM 635 O O . SER A 1 86 ? -3.044 16.324 -5.182 1.00 85.88 86 SER A O 1
ATOM 637 N N . ALA A 1 87 ? -0.847 15.867 -5.107 1.00 84.56 87 ALA A N 1
ATOM 638 C CA . ALA A 1 87 ? -0.999 14.474 -5.517 1.00 84.56 87 ALA A CA 1
ATOM 639 C C . ALA A 1 87 ? -1.879 13.688 -4.534 1.00 84.56 87 ALA A C 1
ATOM 641 O O . ALA A 1 87 ? -2.710 12.872 -4.934 1.00 84.56 87 ALA A O 1
ATOM 642 N N . ARG A 1 88 ? -1.741 13.972 -3.233 1.00 84.19 88 ARG A N 1
ATOM 643 C CA . ARG A 1 88 ? -2.562 13.364 -2.183 1.00 84.19 88 ARG A CA 1
ATOM 644 C C . ARG A 1 88 ? -4.020 13.800 -2.242 1.00 84.19 88 ARG A C 1
ATOM 646 O O . ARG A 1 88 ? -4.905 12.957 -2.121 1.00 84.19 88 ARG A O 1
ATOM 653 N N . GLU A 1 89 ? -4.282 15.092 -2.383 1.00 86.06 89 GLU A N 1
ATOM 654 C CA . GLU A 1 89 ? -5.643 15.614 -2.509 1.00 86.06 89 GLU A CA 1
ATOM 655 C C . GLU A 1 89 ? -6.328 15.036 -3.747 1.00 86.06 89 GLU A C 1
ATOM 657 O O . GLU A 1 89 ? -7.462 14.565 -3.660 1.00 86.06 89 GLU A O 1
ATOM 662 N N . THR A 1 90 ? -5.598 14.960 -4.859 1.00 86.06 90 THR A N 1
ATOM 663 C CA . THR A 1 90 ? -6.085 14.367 -6.105 1.00 86.06 90 THR A CA 1
ATOM 664 C C . THR A 1 90 ? -6.405 12.885 -5.928 1.00 86.06 90 THR A C 1
ATOM 666 O O . THR A 1 90 ? -7.502 12.456 -6.274 1.00 86.06 90 THR A O 1
ATOM 669 N N . ALA A 1 91 ? -5.508 12.112 -5.309 1.00 85.25 91 ALA A N 1
ATOM 670 C CA . ALA A 1 91 ? -5.726 10.691 -5.043 1.00 85.25 91 ALA A CA 1
ATOM 671 C C . ALA A 1 91 ? -6.923 10.424 -4.112 1.00 85.25 91 ALA A C 1
ATOM 673 O O . ALA A 1 91 ? -7.635 9.438 -4.278 1.00 85.25 91 ALA A O 1
ATOM 674 N N . LEU A 1 92 ? -7.148 11.284 -3.114 1.00 83.00 92 LEU A N 1
ATOM 675 C CA . LEU A 1 92 ? -8.266 11.142 -2.175 1.00 83.00 92 LEU A CA 1
ATOM 676 C C . LEU A 1 92 ? -9.604 11.599 -2.767 1.00 83.00 92 LEU A C 1
ATOM 678 O O . LEU A 1 92 ? -10.644 11.091 -2.354 1.00 83.00 92 LEU A O 1
ATOM 682 N N . THR A 1 93 ? -9.579 12.556 -3.695 1.00 83.88 93 THR A N 1
ATOM 683 C CA . THR A 1 93 ? -10.787 13.166 -4.276 1.00 83.88 93 THR A CA 1
ATOM 684 C C . THR A 1 93 ? -11.244 12.441 -5.535 1.00 83.88 93 THR A C 1
ATOM 686 O O . THR A 1 93 ? -12.427 12.159 -5.684 1.00 83.88 93 THR A O 1
ATOM 689 N N . TYR A 1 94 ? -10.303 12.135 -6.427 1.00 83.62 94 TYR A N 1
ATOM 690 C CA . TYR A 1 94 ? -10.553 11.553 -7.747 1.00 83.62 94 TYR A CA 1
ATOM 691 C C . TYR A 1 94 ? -10.075 10.102 -7.851 1.00 83.62 94 TYR A C 1
ATOM 693 O O . TYR A 1 94 ? -10.216 9.482 -8.899 1.00 83.62 94 TYR A O 1
ATOM 701 N N . GLY A 1 95 ? -9.513 9.566 -6.766 1.00 83.25 95 GLY A N 1
ATOM 702 C CA . GLY A 1 95 ? -9.245 8.148 -6.617 1.00 83.25 95 GLY A CA 1
ATOM 703 C C . GLY A 1 95 ? -7.912 7.664 -7.196 1.00 83.25 95 GLY A C 1
ATOM 704 O O . GLY A 1 95 ? -6.941 8.413 -7.337 1.00 83.25 95 GLY A O 1
ATOM 705 N N . LEU A 1 96 ? -7.823 6.357 -7.442 1.00 84.81 96 LEU A N 1
ATOM 706 C CA . LEU A 1 96 ? -6.588 5.637 -7.736 1.00 84.81 96 LEU A CA 1
ATOM 707 C C . LEU A 1 96 ? -5.914 6.129 -9.017 1.00 84.81 96 LEU A C 1
ATOM 709 O O . LEU A 1 96 ? -4.728 6.459 -8.988 1.00 84.81 96 LEU A O 1
ATOM 713 N N . LEU A 1 97 ? -6.646 6.162 -10.132 1.00 86.31 97 LEU A N 1
ATOM 714 C CA . LEU A 1 97 ? -6.058 6.474 -11.438 1.00 86.31 97 LEU A CA 1
ATOM 715 C C . LEU A 1 97 ? -5.534 7.910 -11.481 1.00 86.31 97 LEU A C 1
ATOM 717 O O . LEU A 1 97 ? -4.412 8.143 -11.935 1.00 86.31 97 LEU A O 1
ATOM 721 N N . ALA A 1 98 ? -6.305 8.850 -10.934 1.00 86.06 98 ALA A N 1
ATOM 722 C CA . ALA A 1 98 ? -5.904 10.245 -10.817 1.00 86.06 98 ALA A CA 1
ATOM 723 C C . ALA A 1 98 ? -4.683 10.408 -9.895 1.00 86.06 98 ALA A C 1
ATOM 725 O O . ALA A 1 98 ? -3.721 11.084 -10.250 1.00 86.06 98 ALA A O 1
ATOM 726 N N . GLY A 1 99 ? -4.664 9.715 -8.751 1.00 86.38 99 GLY A N 1
ATOM 727 C CA . GLY A 1 99 ? -3.510 9.713 -7.854 1.00 86.38 99 GLY A CA 1
ATOM 728 C C . GLY A 1 99 ? -2.233 9.195 -8.519 1.00 86.38 99 GLY A C 1
ATOM 729 O O . GLY A 1 99 ? -1.164 9.783 -8.350 1.00 86.38 99 GLY A O 1
ATOM 730 N N . MET A 1 100 ? -2.326 8.110 -9.295 1.00 86.38 100 MET A N 1
ATOM 731 C CA . MET A 1 100 ? -1.177 7.563 -10.028 1.00 86.38 100 MET A CA 1
ATOM 732 C C . MET A 1 100 ? -0.694 8.495 -11.145 1.00 86.38 100 MET A C 1
ATOM 734 O O . MET A 1 100 ? 0.515 8.590 -11.367 1.00 86.38 100 MET A O 1
ATOM 738 N N . ALA A 1 101 ? -1.608 9.208 -11.811 1.00 86.31 101 ALA A N 1
ATOM 739 C CA . ALA A 1 101 ? -1.268 10.221 -12.811 1.00 86.31 101 ALA A CA 1
ATOM 740 C C . ALA A 1 101 ? -0.498 11.408 -12.201 1.00 86.31 101 ALA A C 1
ATOM 742 O O . ALA A 1 101 ? 0.443 11.901 -12.818 1.00 86.31 101 ALA A O 1
ATOM 743 N N . GLU A 1 102 ? -0.816 11.786 -10.959 1.00 88.12 102 GLU A N 1
ATOM 744 C CA . GLU A 1 102 ? -0.080 12.790 -10.167 1.00 88.12 102 GLU A CA 1
ATOM 745 C C . GLU A 1 102 ? 1.224 12.253 -9.542 1.00 88.12 102 GLU A C 1
ATOM 747 O O . GLU A 1 102 ? 1.849 12.884 -8.689 1.00 88.12 102 GLU A O 1
ATOM 752 N N . GLY A 1 103 ? 1.659 11.056 -9.938 1.00 87.19 103 GLY A N 1
ATOM 753 C CA . GLY A 1 103 ? 2.933 10.490 -9.513 1.00 87.19 103 GLY A CA 1
ATOM 754 C C . GLY A 1 103 ? 2.884 9.674 -8.222 1.00 87.19 103 GLY A C 1
ATOM 755 O O . GLY A 1 103 ? 3.941 9.294 -7.709 1.00 87.19 103 GLY A O 1
ATOM 756 N N . CYS A 1 104 ? 1.697 9.358 -7.692 1.00 89.56 104 CYS A N 1
ATOM 757 C CA . CYS A 1 104 ? 1.596 8.355 -6.633 1.00 89.56 104 CYS A CA 1
ATOM 758 C C . CYS A 1 104 ? 1.985 6.970 -7.167 1.00 89.56 104 CYS A C 1
ATOM 760 O O . CYS A 1 104 ? 1.755 6.627 -8.327 1.00 89.56 104 CYS A O 1
ATOM 762 N N . THR A 1 105 ? 2.537 6.143 -6.289 1.00 91.62 105 THR A N 1
ATOM 763 C CA . THR A 1 105 ? 2.887 4.751 -6.591 1.00 91.62 105 THR A CA 1
ATOM 764 C C . THR A 1 105 ? 2.030 3.809 -5.760 1.00 91.62 105 THR A C 1
ATOM 766 O O . THR A 1 105 ? 1.696 4.104 -4.617 1.00 91.62 105 THR A O 1
ATOM 769 N N . ALA A 1 106 ? 1.637 2.671 -6.317 1.00 92.31 106 ALA A N 1
ATOM 770 C CA . ALA A 1 106 ? 0.948 1.636 -5.564 1.00 92.31 106 ALA A CA 1
ATOM 771 C C . ALA A 1 106 ? 1.955 0.894 -4.676 1.00 92.31 106 ALA A C 1
ATOM 773 O O . ALA A 1 106 ? 2.918 0.322 -5.181 1.00 92.31 106 ALA A O 1
ATOM 774 N N . ALA A 1 107 ? 1.729 0.892 -3.364 1.00 92.19 107 ALA A N 1
ATOM 775 C CA . ALA A 1 107 ? 2.567 0.183 -2.399 1.00 92.19 107 ALA A CA 1
ATOM 776 C C . ALA A 1 107 ? 1.995 -1.201 -2.066 1.00 92.19 107 ALA A C 1
ATOM 778 O O . ALA A 1 107 ? 2.736 -2.179 -1.950 1.00 92.19 107 ALA A O 1
ATOM 779 N N . MET A 1 108 ? 0.670 -1.303 -1.929 1.00 94.31 108 MET A N 1
ATOM 780 C CA . MET A 1 108 ? 0.009 -2.557 -1.573 1.00 94.31 108 MET A CA 1
ATOM 781 C C . MET A 1 108 ? -1.357 -2.696 -2.243 1.00 94.31 108 MET A C 1
ATOM 783 O O . MET A 1 108 ? -2.115 -1.736 -2.292 1.00 94.31 108 MET A O 1
ATOM 787 N N . LEU A 1 109 ? -1.682 -3.904 -2.692 1.00 94.19 109 LEU A N 1
ATOM 788 C CA . LEU A 1 109 ? -3.014 -4.342 -3.098 1.00 94.19 109 LEU A CA 1
ATOM 789 C C . LEU A 1 109 ? -3.512 -5.365 -2.074 1.00 94.19 109 LEU A C 1
ATOM 791 O O . LEU A 1 109 ? -2.812 -6.336 -1.794 1.00 94.19 109 LEU A O 1
ATOM 795 N N . VAL A 1 110 ? -4.712 -5.175 -1.533 1.00 92.12 110 VAL A N 1
ATOM 796 C CA . VAL A 1 110 ? -5.380 -6.129 -0.647 1.00 92.12 110 VAL A CA 1
ATOM 797 C C . VAL A 1 110 ? -6.726 -6.509 -1.237 1.00 92.12 110 VAL A C 1
ATOM 799 O O . VAL A 1 110 ? -7.653 -5.706 -1.276 1.00 92.12 110 VAL A O 1
ATOM 802 N N . GLU A 1 111 ? -6.840 -7.759 -1.659 1.00 90.50 111 GLU A N 1
ATOM 803 C CA . GLU A 1 111 ? -8.067 -8.324 -2.192 1.00 90.50 111 GLU A CA 1
ATOM 804 C C . GLU A 1 111 ? -8.752 -9.196 -1.136 1.00 90.50 111 GLU A C 1
ATOM 806 O O . GLU A 1 111 ? -8.177 -10.159 -0.610 1.00 90.50 111 GLU A O 1
ATOM 811 N N . VAL A 1 112 ? -10.003 -8.853 -0.823 1.00 86.44 112 VAL A N 1
ATOM 812 C CA . VAL A 1 112 ? -10.797 -9.545 0.195 1.00 86.44 112 VAL A CA 1
ATOM 813 C C . VAL A 1 112 ? -11.825 -10.444 -0.482 1.00 86.44 112 VAL A C 1
ATOM 815 O O . VAL A 1 112 ? -12.732 -9.971 -1.165 1.00 86.44 112 VAL A O 1
ATOM 818 N N . LYS A 1 113 ? -11.717 -11.756 -0.264 1.00 85.00 113 LYS A N 1
ATOM 819 C CA . LYS A 1 113 ? -12.618 -12.767 -0.830 1.00 85.00 113 LYS A CA 1
ATOM 820 C C . LYS A 1 113 ? -13.535 -13.381 0.232 1.00 85.00 113 LYS A C 1
ATOM 822 O O . LYS A 1 113 ? -13.236 -13.422 1.428 1.00 85.00 113 LYS A O 1
ATOM 827 N N . ALA A 1 114 ? -14.673 -13.922 -0.201 1.00 79.38 114 ALA A N 1
ATOM 828 C CA . ALA A 1 114 ? -15.549 -14.704 0.674 1.00 79.38 114 ALA A CA 1
ATOM 829 C C . ALA A 1 114 ? -14.884 -16.012 1.141 1.00 79.38 114 ALA A C 1
ATOM 831 O O . ALA A 1 114 ? -15.020 -16.395 2.311 1.00 79.38 114 ALA A O 1
ATOM 832 N N . LEU A 1 115 ? -14.189 -16.669 0.210 1.00 80.44 115 LEU A N 1
ATOM 833 C CA . LEU A 1 115 ? -13.465 -17.928 0.347 1.00 80.44 115 LEU 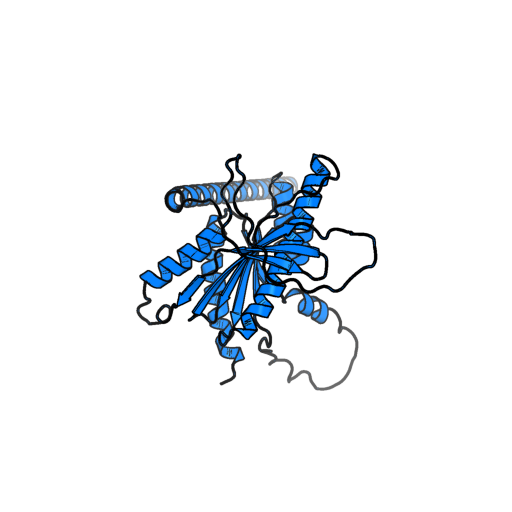A CA 1
ATOM 834 C C . LEU A 1 115 ? -12.200 -17.827 -0.496 1.00 80.44 115 LEU A C 1
ATOM 836 O O . LEU A 1 115 ? -12.277 -17.439 -1.660 1.00 80.44 115 LEU A O 1
ATOM 840 N N . LEU A 1 116 ? -11.053 -18.165 0.082 1.00 81.31 116 LEU A N 1
ATOM 841 C CA . LEU A 1 116 ? -9.793 -18.140 -0.644 1.00 81.31 116 LEU A CA 1
ATOM 842 C C . LEU A 1 116 ? -9.619 -19.449 -1.423 1.00 81.31 116 LEU A C 1
ATOM 844 O O . LEU A 1 116 ? -9.739 -20.540 -0.871 1.00 81.31 116 LEU A O 1
ATOM 848 N N . SER A 1 117 ? -9.347 -19.336 -2.717 1.00 78.50 117 SER A N 1
ATOM 849 C CA . SER A 1 117 ? -9.068 -20.450 -3.621 1.00 78.50 117 SER A CA 1
ATOM 850 C C . SER A 1 117 ? -7.924 -20.049 -4.548 1.00 78.50 117 SER A C 1
ATOM 852 O O . SER A 1 117 ? -7.669 -18.858 -4.741 1.00 78.50 117 SER A O 1
ATOM 854 N N . PHE A 1 118 ? -7.224 -21.031 -5.117 1.00 72.50 118 PHE A N 1
ATOM 855 C CA . PHE A 1 118 ? -6.114 -20.759 -6.034 1.00 72.50 118 PHE A CA 1
ATOM 856 C C . PHE A 1 118 ? -6.550 -19.970 -7.275 1.00 72.50 118 PHE A C 1
ATOM 858 O O . PHE A 1 118 ? -5.771 -19.164 -7.772 1.00 72.50 118 PHE A O 1
ATOM 865 N N . ASP A 1 119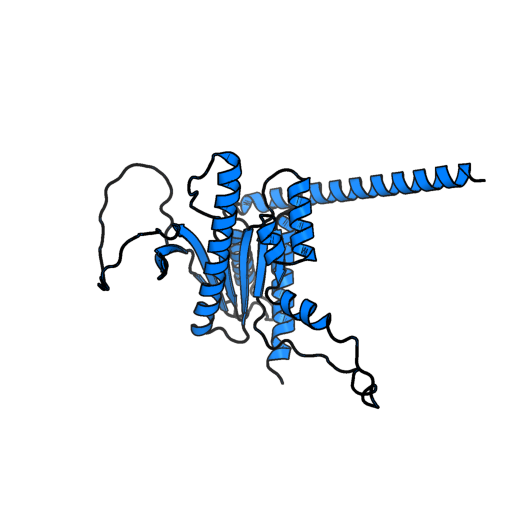 ? -7.799 -20.113 -7.722 1.00 75.00 119 ASP A N 1
ATOM 866 C CA . ASP A 1 119 ? -8.324 -19.365 -8.871 1.00 75.00 119 ASP A CA 1
ATOM 867 C C . ASP A 1 119 ? -8.372 -17.849 -8.605 1.00 75.00 119 ASP A C 1
ATOM 869 O O . ASP A 1 119 ? -8.248 -17.042 -9.525 1.00 75.00 119 ASP A O 1
ATOM 873 N N . HIS A 1 120 ? -8.486 -17.439 -7.337 1.00 77.06 120 HIS A N 1
ATOM 874 C CA . HIS A 1 120 ? -8.465 -16.027 -6.948 1.00 77.06 120 HIS A CA 1
ATOM 875 C C . HIS A 1 120 ? -7.063 -15.417 -6.981 1.00 77.06 120 HIS A C 1
ATOM 877 O O . HIS A 1 120 ? -6.935 -14.212 -7.173 1.00 77.06 120 HIS A O 1
ATOM 883 N N . LEU A 1 121 ? -6.007 -16.229 -6.856 1.00 82.81 121 LEU A N 1
ATOM 884 C CA . LEU A 1 121 ? -4.633 -15.727 -6.935 1.00 82.81 121 LEU A CA 1
ATOM 885 C C . LEU A 1 121 ? -4.313 -15.152 -8.310 1.00 82.81 121 LEU A C 1
ATOM 887 O O . LEU A 1 121 ? -3.546 -14.200 -8.401 1.00 82.81 121 LEU A O 1
ATOM 891 N N . TRP A 1 122 ? -4.895 -15.709 -9.374 1.00 84.12 122 TRP A N 1
ATOM 892 C CA . TRP A 1 122 ? -4.636 -15.227 -10.727 1.00 84.12 122 TRP A CA 1
ATOM 893 C C . TRP A 1 122 ? -5.185 -13.813 -10.959 1.00 84.12 122 TRP A C 1
ATOM 895 O O . TRP A 1 122 ? -4.532 -13.009 -11.618 1.00 84.12 122 TRP A O 1
ATOM 905 N N . GLN A 1 123 ? -6.346 -13.491 -10.378 1.00 86.19 123 GLN A N 1
ATOM 906 C CA . GLN A 1 123 ? -6.935 -12.148 -10.444 1.00 86.19 123 GLN A CA 1
ATOM 907 C C . GLN A 1 123 ? -6.043 -11.134 -9.720 1.00 86.19 123 GLN A C 1
ATOM 909 O O . GLN A 1 123 ? -5.570 -10.186 -10.342 1.00 86.19 123 GLN A O 1
ATOM 914 N N . ALA A 1 124 ? -5.699 -11.414 -8.460 1.00 88.19 124 ALA A N 1
ATOM 915 C CA . ALA A 1 124 ? -4.784 -10.589 -7.675 1.00 88.19 124 ALA A CA 1
ATOM 916 C C . ALA A 1 124 ? -3.420 -10.394 -8.353 1.00 88.19 124 ALA A C 1
ATOM 918 O O . ALA A 1 124 ? -2.844 -9.307 -8.319 1.00 88.19 124 ALA A O 1
ATOM 919 N N . LEU A 1 125 ? -2.892 -11.455 -8.974 1.00 88.56 125 LEU A N 1
ATOM 920 C CA . LEU A 1 125 ? -1.636 -11.413 -9.716 1.00 88.56 125 LEU A CA 1
ATOM 921 C C . LEU A 1 125 ? -1.747 -10.484 -10.927 1.00 88.56 125 LEU A C 1
ATOM 923 O O . LEU A 1 125 ? -0.863 -9.656 -11.131 1.00 88.56 125 LEU A O 1
ATOM 927 N N . ALA A 1 126 ? -2.826 -10.585 -11.706 1.00 88.88 126 ALA A N 1
ATOM 928 C CA . ALA A 1 126 ? -3.055 -9.722 -12.860 1.00 88.88 126 ALA A CA 1
ATOM 929 C C . ALA A 1 126 ? -3.158 -8.243 -12.451 1.00 88.88 126 ALA A C 1
ATOM 931 O O . ALA A 1 126 ? -2.472 -7.401 -13.038 1.00 88.88 126 ALA A O 1
ATOM 932 N N . THR A 1 127 ? -3.934 -7.932 -11.408 1.00 90.12 127 THR A N 1
ATOM 933 C CA . THR A 1 127 ? -4.057 -6.565 -10.878 1.00 90.12 127 THR A CA 1
ATOM 934 C C . THR A 1 127 ? -2.721 -6.063 -10.332 1.00 90.12 127 THR A C 1
ATOM 936 O O . THR A 1 127 ? -2.294 -4.952 -10.644 1.00 90.12 127 THR A O 1
ATOM 939 N N . GLY A 1 128 ? -1.991 -6.893 -9.585 1.00 91.12 128 GLY A N 1
ATOM 940 C CA . GLY A 1 128 ? -0.669 -6.538 -9.074 1.00 91.12 128 GLY A CA 1
ATOM 941 C C . GLY A 1 128 ? 0.363 -6.273 -10.181 1.00 91.12 128 GLY A C 1
ATOM 942 O O . GLY A 1 128 ? 1.154 -5.341 -10.058 1.00 91.12 128 GLY A O 1
ATOM 943 N N . ILE A 1 129 ? 0.338 -7.036 -11.282 1.00 90.56 129 ILE A N 1
ATOM 944 C CA . ILE A 1 129 ? 1.174 -6.786 -12.472 1.00 90.56 129 ILE A CA 1
ATOM 945 C C . ILE A 1 129 ? 0.831 -5.430 -13.089 1.00 90.56 129 ILE A C 1
ATOM 947 O O . ILE A 1 129 ? 1.737 -4.662 -13.416 1.00 90.56 129 ILE A O 1
ATOM 951 N N . ALA A 1 130 ? -0.461 -5.118 -13.233 1.00 90.44 130 ALA A N 1
ATOM 952 C CA . ALA A 1 130 ? -0.901 -3.838 -13.778 1.00 90.44 130 ALA A CA 1
ATOM 953 C C . ALA A 1 130 ? -0.410 -2.663 -12.916 1.00 90.44 130 ALA A C 1
ATOM 955 O O . ALA A 1 130 ? 0.163 -1.714 -13.448 1.00 90.44 130 ALA A O 1
ATOM 956 N N . LEU A 1 131 ? -0.536 -2.764 -11.590 1.00 91.56 131 LEU A N 1
ATOM 957 C CA . LEU A 1 131 ? -0.034 -1.752 -10.655 1.00 91.56 131 LEU A CA 1
ATOM 958 C C . LEU A 1 131 ? 1.496 -1.619 -10.707 1.00 91.56 131 LEU A C 1
ATOM 960 O O . LEU A 1 131 ? 2.013 -0.504 -10.748 1.00 91.56 131 LEU A O 1
ATOM 964 N N . ALA A 1 132 ? 2.231 -2.735 -10.764 1.00 91.12 132 ALA A N 1
ATOM 965 C CA . ALA A 1 132 ? 3.690 -2.720 -10.868 1.00 91.12 132 ALA A CA 1
ATOM 966 C C . ALA A 1 132 ? 4.165 -2.088 -12.187 1.00 91.12 132 ALA A C 1
ATOM 968 O O . ALA A 1 132 ? 5.146 -1.340 -12.203 1.00 91.12 132 ALA A O 1
ATOM 969 N N . ARG A 1 133 ? 3.449 -2.337 -13.292 1.00 89.69 133 ARG A N 1
ATOM 970 C CA . ARG A 1 133 ? 3.689 -1.667 -14.576 1.00 89.69 133 ARG A CA 1
ATOM 971 C C . ARG A 1 133 ? 3.452 -0.163 -14.457 1.00 89.69 133 ARG A C 1
ATOM 973 O O . ARG A 1 133 ? 4.300 0.614 -14.887 1.00 89.69 133 ARG A O 1
ATOM 980 N N . SER A 1 134 ? 2.341 0.252 -13.855 1.00 89.50 134 SER A N 1
ATOM 981 C CA . SER A 1 134 ? 2.037 1.672 -13.656 1.00 89.50 134 SER A CA 1
ATOM 982 C C . SER A 1 134 ? 3.105 2.370 -12.805 1.00 89.50 134 SER A C 1
ATOM 984 O O . SER A 1 134 ? 3.587 3.427 -13.201 1.00 89.50 134 SER A O 1
ATOM 986 N N . ASN A 1 135 ? 3.584 1.742 -11.722 1.00 90.12 135 ASN A N 1
ATOM 987 C CA . ASN A 1 135 ? 4.717 2.256 -10.940 1.00 90.12 135 ASN A CA 1
ATOM 988 C C . ASN A 1 135 ? 5.973 2.468 -11.797 1.00 90.12 135 ASN A C 1
ATOM 990 O O . ASN A 1 135 ? 6.693 3.449 -11.610 1.00 90.12 135 ASN A O 1
ATOM 994 N N . ALA A 1 136 ? 6.246 1.561 -12.737 1.00 86.81 136 ALA A N 1
ATOM 995 C CA . ALA A 1 136 ? 7.397 1.669 -13.625 1.00 86.81 136 ALA A CA 1
ATOM 996 C C . ALA A 1 136 ? 7.276 2.811 -14.630 1.00 86.81 136 ALA A C 1
ATOM 998 O O . ALA A 1 136 ? 8.257 3.508 -14.886 1.00 86.81 136 ALA A O 1
ATOM 999 N N . ILE A 1 137 ? 6.074 3.036 -15.163 1.00 83.75 137 ILE A N 1
ATOM 1000 C CA . ILE A 1 137 ? 5.789 4.169 -16.048 1.00 83.75 137 ILE A CA 1
ATOM 1001 C C . ILE A 1 137 ? 6.003 5.484 -15.293 1.00 83.75 137 ILE A C 1
ATOM 1003 O O . ILE A 1 137 ? 6.713 6.361 -15.787 1.00 83.75 137 ILE A O 1
ATOM 1007 N N . THR A 1 138 ? 5.471 5.595 -14.073 1.00 81.38 138 THR A N 1
ATOM 1008 C CA . THR A 1 138 ? 5.652 6.775 -13.217 1.00 81.38 138 THR A CA 1
ATOM 1009 C C . THR A 1 138 ? 7.128 7.021 -12.895 1.00 81.38 138 THR A C 1
ATOM 1011 O O . THR A 1 138 ? 7.617 8.144 -13.031 1.00 81.38 138 THR A O 1
ATOM 1014 N N . ALA A 1 139 ? 7.876 5.972 -12.536 1.00 80.81 139 ALA A N 1
ATOM 1015 C CA . ALA A 1 139 ? 9.310 6.074 -12.265 1.00 80.81 139 ALA A CA 1
ATOM 1016 C C . ALA A 1 139 ? 10.108 6.515 -13.505 1.00 80.81 139 ALA A C 1
ATOM 1018 O O . ALA A 1 139 ? 10.993 7.366 -13.407 1.00 80.81 139 ALA A O 1
ATOM 1019 N N . ALA A 1 140 ? 9.776 5.980 -14.683 1.00 78.44 140 ALA A N 1
ATOM 1020 C CA . ALA A 1 140 ? 10.406 6.366 -15.940 1.00 78.44 140 ALA A CA 1
ATOM 1021 C C . ALA A 1 140 ? 10.100 7.825 -16.320 1.00 78.44 140 ALA A C 1
ATOM 1023 O O . ALA A 1 140 ? 11.001 8.529 -16.773 1.00 78.44 140 ALA A O 1
ATOM 1024 N N . ALA A 1 141 ? 8.868 8.299 -16.101 1.00 76.25 141 ALA A N 1
ATOM 1025 C CA . ALA A 1 141 ? 8.488 9.694 -16.333 1.00 76.25 141 ALA A CA 1
ATOM 1026 C C . ALA A 1 141 ? 9.263 10.657 -15.416 1.00 76.25 141 ALA A C 1
ATOM 1028 O O . ALA A 1 141 ? 9.817 11.651 -15.890 1.00 76.25 141 ALA A O 1
ATOM 1029 N N . ALA A 1 142 ? 9.383 10.321 -14.127 1.00 72.75 142 ALA A N 1
ATOM 1030 C CA . ALA A 1 142 ? 10.176 11.095 -13.173 1.00 72.75 142 ALA A CA 1
ATOM 1031 C C . ALA A 1 142 ? 11.673 11.120 -13.543 1.00 72.75 142 ALA A C 1
ATOM 1033 O O . ALA A 1 142 ? 12.310 12.172 -13.490 1.00 72.75 142 ALA A O 1
ATOM 1034 N N . ALA A 1 143 ? 12.235 9.985 -13.974 1.00 71.12 143 ALA A N 1
ATOM 1035 C CA . ALA A 1 143 ? 13.627 9.902 -14.421 1.00 71.12 143 ALA A CA 1
ATOM 1036 C C . ALA A 1 143 ? 13.878 10.713 -15.706 1.00 71.12 143 ALA A C 1
ATOM 1038 O O . ALA A 1 143 ? 14.870 11.438 -15.796 1.00 71.12 143 ALA A O 1
ATOM 1039 N N . ALA A 1 144 ? 12.960 10.655 -16.675 1.00 69.00 144 ALA A N 1
ATOM 1040 C CA . ALA A 1 144 ? 13.063 11.411 -17.922 1.00 69.00 144 ALA A CA 1
ATOM 1041 C C . ALA A 1 144 ? 13.089 12.931 -17.685 1.00 69.00 144 ALA A C 1
ATOM 1043 O O . ALA A 1 144 ? 13.834 13.637 -18.367 1.00 69.00 144 ALA A O 1
ATOM 1044 N N . ALA A 1 145 ? 12.337 13.421 -16.694 1.00 65.44 145 ALA A N 1
ATOM 1045 C CA . ALA A 1 145 ? 12.361 14.824 -16.282 1.00 65.44 145 ALA A CA 1
ATOM 1046 C C . ALA A 1 145 ? 13.703 15.250 -15.651 1.00 65.44 145 ALA A C 1
ATOM 1048 O O . ALA A 1 145 ? 14.077 16.417 -15.743 1.00 65.44 145 ALA A O 1
ATOM 1049 N N . ALA A 1 146 ? 14.439 14.320 -15.031 1.00 63.34 146 ALA A N 1
ATOM 1050 C CA . ALA A 1 146 ? 15.680 14.611 -14.315 1.00 63.34 146 ALA A CA 1
ATOM 1051 C C . ALA A 1 146 ? 16.950 14.492 -15.180 1.00 63.34 146 ALA A C 1
ATOM 1053 O O . ALA A 1 146 ? 17.880 15.280 -15.006 1.00 63.34 146 ALA A O 1
ATOM 1054 N N . THR A 1 147 ? 17.031 13.509 -16.085 1.00 56.69 147 THR A N 1
ATOM 1055 C CA . THR A 1 147 ? 18.298 13.152 -16.763 1.00 56.69 147 THR A CA 1
ATOM 1056 C C . THR A 1 147 ? 18.176 12.820 -18.259 1.00 56.69 147 THR A C 1
ATOM 1058 O O . THR A 1 147 ? 19.182 12.482 -18.884 1.00 56.69 147 THR A O 1
ATOM 1061 N N . GLY A 1 148 ? 16.995 12.984 -18.872 1.00 54.34 148 GLY A N 1
ATOM 1062 C CA . GLY A 1 148 ? 16.737 12.657 -20.283 1.00 54.34 148 GLY A CA 1
ATOM 1063 C C . GLY A 1 148 ? 16.244 11.214 -20.505 1.00 54.34 148 GLY A C 1
ATOM 1064 O O . GLY A 1 148 ? 16.170 10.432 -19.558 1.00 54.34 148 GLY A O 1
ATOM 1065 N N . PRO A 1 149 ? 15.852 10.834 -21.740 1.00 48.69 149 PRO A N 1
ATOM 1066 C CA . PRO A 1 149 ? 15.202 9.552 -22.010 1.00 48.69 149 PRO A CA 1
ATOM 1067 C C . PRO A 1 149 ? 16.194 8.383 -21.905 1.00 48.69 149 PRO A C 1
ATOM 1069 O O . PRO A 1 149 ? 16.936 8.082 -22.837 1.00 48.69 149 PRO A O 1
ATOM 1072 N N . GLY A 1 150 ? 16.183 7.704 -20.761 1.00 49.88 150 GLY A N 1
ATOM 1073 C CA . GLY A 1 150 ? 16.888 6.449 -20.515 1.00 49.88 150 GLY A CA 1
ATOM 1074 C C . GLY A 1 150 ? 16.079 5.610 -19.533 1.00 49.88 150 GLY A C 1
ATOM 1075 O O . GLY A 1 150 ? 15.755 6.075 -18.445 1.00 49.88 150 GLY A O 1
ATOM 1076 N N . ALA A 1 151 ? 15.687 4.402 -19.943 1.00 44.38 151 ALA A N 1
ATOM 1077 C CA . ALA A 1 151 ? 14.779 3.535 -19.196 1.00 44.38 151 ALA A CA 1
ATOM 1078 C C . ALA A 1 151 ? 15.327 3.210 -17.793 1.00 44.38 151 ALA A C 1
ATOM 1080 O O . ALA A 1 151 ? 16.275 2.440 -17.656 1.00 44.38 151 ALA A O 1
ATOM 1081 N N . SER A 1 152 ? 14.720 3.788 -16.754 1.00 49.50 152 SER A N 1
ATOM 1082 C CA . SER A 1 152 ? 15.027 3.463 -15.361 1.00 49.50 152 SER A CA 1
ATOM 1083 C C . SER A 1 152 ? 14.130 2.322 -14.893 1.00 49.50 152 SER A C 1
ATOM 1085 O O . SER A 1 152 ? 12.956 2.523 -14.597 1.00 49.50 152 SER A O 1
ATOM 1087 N N . TYR A 1 153 ? 14.716 1.134 -14.814 1.00 52.69 153 TYR A N 1
ATOM 1088 C CA . TYR A 1 153 ? 14.242 0.011 -14.010 1.00 52.69 153 TYR A CA 1
ATOM 1089 C C . TYR A 1 153 ? 15.331 -0.306 -12.976 1.00 52.69 153 TYR A C 1
ATOM 1091 O O . TYR A 1 153 ? 16.515 -0.194 -13.315 1.00 52.69 153 TYR A O 1
ATOM 1099 N N . PRO A 1 154 ? 14.976 -0.700 -11.739 1.00 56.47 154 PRO A N 1
ATOM 1100 C CA . PRO A 1 154 ? 13.663 -1.190 -11.297 1.00 56.47 154 PRO A CA 1
ATOM 1101 C C . PRO A 1 154 ? 12.684 -0.127 -10.765 1.00 56.47 154 PRO A C 1
ATOM 1103 O O . PRO A 1 154 ? 13.082 0.935 -10.288 1.00 56.47 154 PRO A O 1
ATOM 1106 N N . ALA A 1 155 ? 11.391 -0.452 -10.836 1.00 76.88 155 ALA A N 1
ATOM 1107 C CA . ALA A 1 155 ? 10.289 0.349 -10.303 1.00 76.88 155 ALA A CA 1
ATOM 1108 C C . ALA A 1 155 ? 9.932 -0.039 -8.860 1.00 76.88 155 ALA A C 1
ATOM 1110 O O . ALA A 1 155 ? 10.285 -1.122 -8.400 1.00 76.88 155 ALA A O 1
ATOM 1111 N N . ALA A 1 156 ? 9.187 0.817 -8.153 1.00 85.31 156 ALA A N 1
ATOM 1112 C CA . ALA A 1 156 ? 8.712 0.499 -6.806 1.00 85.31 156 ALA A CA 1
ATOM 1113 C C . ALA A 1 156 ? 7.861 -0.796 -6.809 1.00 85.31 156 ALA A C 1
ATOM 1115 O O . ALA A 1 156 ? 6.904 -0.883 -7.591 1.00 85.31 156 ALA A O 1
ATOM 1116 N N . PRO A 1 157 ? 8.183 -1.795 -5.964 1.00 90.81 157 PRO A N 1
ATOM 1117 C CA . PRO A 1 157 ? 7.452 -3.056 -5.919 1.00 90.81 157 PRO A CA 1
ATOM 1118 C C . PRO A 1 157 ? 6.063 -2.883 -5.292 1.00 90.81 157 PRO A C 1
ATOM 1120 O O . PRO A 1 157 ? 5.874 -2.060 -4.400 1.00 90.81 157 PRO A O 1
ATOM 1123 N N . VAL A 1 158 ? 5.112 -3.718 -5.709 1.00 92.94 158 VAL A N 1
ATOM 1124 C CA . VAL A 1 158 ? 3.752 -3.782 -5.157 1.00 92.94 158 VAL A CA 1
ATOM 1125 C C . VAL A 1 158 ? 3.626 -5.023 -4.280 1.00 92.94 158 VAL A C 1
ATOM 1127 O O . VAL A 1 158 ? 3.851 -6.144 -4.747 1.00 92.94 158 VAL A O 1
ATOM 1130 N N . GLN A 1 159 ? 3.243 -4.859 -3.012 1.00 94.50 159 GLN A N 1
ATOM 1131 C CA . GLN A 1 159 ? 2.865 -5.992 -2.168 1.00 94.50 159 GLN A CA 1
ATOM 1132 C C . GLN A 1 159 ? 1.410 -6.384 -2.433 1.00 94.50 159 GLN A C 1
ATOM 1134 O O . GLN A 1 159 ? 0.498 -5.598 -2.217 1.00 94.50 159 GLN A O 1
ATOM 1139 N N . VAL A 1 160 ? 1.172 -7.617 -2.853 1.00 94.25 160 VAL A N 1
ATOM 1140 C CA . VAL A 1 160 ? -0.166 -8.164 -3.061 1.00 94.25 160 VAL A CA 1
ATOM 1141 C C . VAL A 1 160 ? -0.540 -9.059 -1.887 1.00 94.25 160 VAL A C 1
ATOM 1143 O O . VAL A 1 160 ? 0.233 -9.924 -1.463 1.00 94.25 160 VAL A O 1
ATOM 1146 N N . VAL A 1 161 ? -1.740 -8.839 -1.363 1.00 94.12 161 VAL A N 1
ATOM 1147 C CA . VAL A 1 161 ? -2.337 -9.582 -0.262 1.00 94.12 161 VAL A CA 1
ATOM 1148 C C . VAL A 1 161 ? -3.696 -10.093 -0.713 1.00 94.12 161 VAL A C 1
ATOM 1150 O O . VAL A 1 161 ? -4.561 -9.308 -1.081 1.00 94.12 161 VAL A O 1
ATOM 1153 N N . VAL A 1 162 ? -3.909 -11.402 -0.650 1.00 92.31 162 VAL A N 1
ATOM 1154 C CA . VAL A 1 162 ? -5.216 -12.012 -0.927 1.00 92.31 162 VAL A CA 1
ATOM 1155 C C . VAL A 1 162 ? -5.678 -12.723 0.325 1.00 92.31 162 VAL A C 1
ATOM 1157 O O . VAL A 1 162 ? -4.928 -13.513 0.907 1.00 92.31 162 VAL A O 1
ATOM 1160 N N . THR A 1 163 ? -6.895 -12.434 0.775 1.00 90.94 163 THR A N 1
ATOM 1161 C CA . THR A 1 163 ? -7.376 -12.992 2.035 1.00 90.94 163 THR A CA 1
ATOM 1162 C C . THR A 1 163 ? -8.875 -13.238 2.061 1.00 90.94 163 THR A C 1
ATOM 1164 O O . THR A 1 163 ? -9.662 -12.462 1.529 1.00 90.94 163 THR A O 1
ATOM 1167 N N . ASP A 1 164 ? -9.288 -14.301 2.749 1.00 86.44 164 ASP A N 1
ATOM 1168 C CA . ASP A 1 164 ? -10.674 -14.497 3.194 1.00 86.44 164 ASP A CA 1
ATOM 1169 C C . ASP A 1 164 ? -10.865 -14.211 4.694 1.00 86.44 164 ASP A C 1
ATOM 1171 O O . ASP A 1 164 ? -11.859 -14.624 5.302 1.00 86.44 164 ASP A O 1
ATOM 1175 N N . THR A 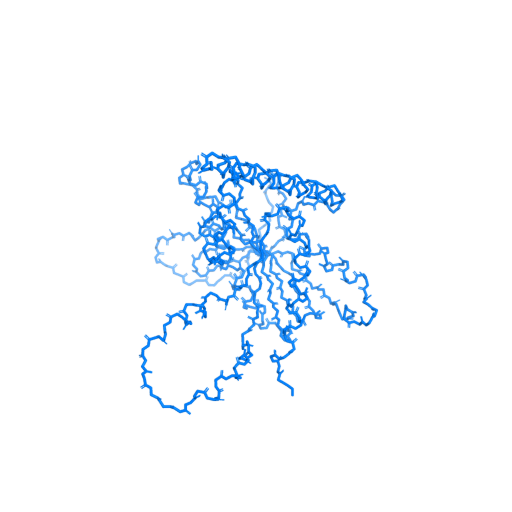1 165 ? -9.885 -13.502 5.260 1.00 83.56 165 THR A N 1
ATOM 1176 C CA . THR A 1 165 ? -9.599 -13.218 6.668 1.00 83.56 165 THR A CA 1
ATOM 1177 C C . THR A 1 165 ? -9.091 -14.393 7.500 1.00 83.56 165 THR A C 1
ATOM 1179 O O . THR A 1 165 ? -8.494 -14.164 8.556 1.00 83.56 165 THR A O 1
ATOM 1182 N N . LYS A 1 166 ? -9.261 -15.641 7.060 1.00 85.44 166 LYS A N 1
ATOM 1183 C CA . LYS A 1 166 ? -8.716 -16.821 7.752 1.00 85.44 166 LYS A CA 1
ATOM 1184 C C . LYS A 1 166 ? -7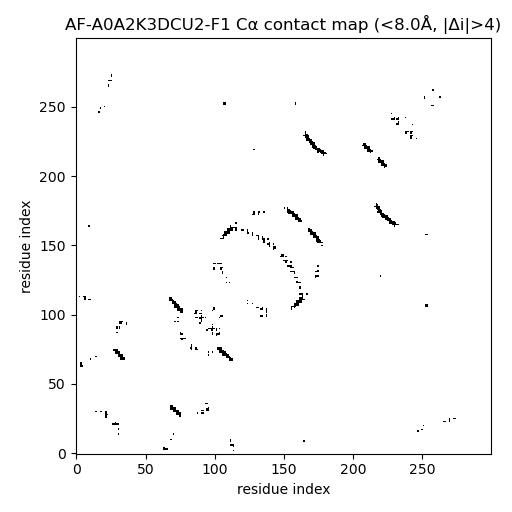.364 -17.214 7.198 1.00 85.44 166 LYS A C 1
ATOM 1186 O O . LYS A 1 166 ? -6.474 -17.542 7.973 1.00 85.44 166 LYS A O 1
ATOM 1191 N N . ASP A 1 167 ? -7.232 -17.175 5.887 1.00 89.12 167 ASP A N 1
ATOM 1192 C CA . ASP A 1 167 ? -6.000 -17.434 5.175 1.00 89.12 167 ASP A CA 1
ATOM 1193 C C . ASP A 1 167 ? -5.555 -16.134 4.504 1.00 89.12 167 ASP A C 1
ATOM 1195 O O . ASP A 1 167 ? -6.360 -15.376 3.956 1.00 89.12 167 ASP A O 1
ATOM 1199 N N . TRP A 1 168 ? -4.264 -15.844 4.603 1.00 91.62 168 TRP A N 1
ATOM 1200 C CA . TRP A 1 168 ? -3.644 -14.651 4.044 1.00 91.62 168 TRP A CA 1
ATOM 1201 C C . TRP A 1 168 ? -2.479 -15.077 3.172 1.00 91.62 168 TRP A C 1
ATOM 1203 O O . TRP A 1 168 ? -1.523 -15.688 3.654 1.00 91.62 168 TRP A O 1
ATOM 1213 N N . MET A 1 169 ? -2.558 -14.757 1.891 1.00 91.88 169 MET A N 1
ATOM 1214 C CA . MET A 1 169 ? -1.506 -14.999 0.917 1.00 91.88 169 MET A CA 1
ATOM 1215 C C . MET A 1 169 ? -0.823 -13.674 0.614 1.00 91.88 169 MET A C 1
ATOM 1217 O O . MET A 1 169 ? -1.492 -12.700 0.292 1.00 91.88 169 MET A O 1
ATOM 1221 N N . PHE A 1 170 ? 0.498 -13.648 0.730 1.00 93.25 170 PHE A N 1
ATOM 1222 C CA . PHE A 1 170 ? 1.331 -12.484 0.461 1.00 93.25 170 PHE A CA 1
ATOM 1223 C C . PHE A 1 170 ? 2.291 -12.818 -0.666 1.00 93.25 170 PHE A C 1
ATOM 1225 O O . PHE A 1 170 ? 2.893 -13.893 -0.659 1.00 93.25 170 PHE A O 1
ATOM 1232 N N . PHE A 1 171 ? 2.476 -11.893 -1.593 1.00 93.19 171 PHE A N 1
ATOM 1233 C CA . PHE A 1 171 ? 3.545 -11.934 -2.582 1.00 93.19 171 PHE A CA 1
ATOM 1234 C C . PHE A 1 171 ? 3.868 -10.513 -3.033 1.00 93.19 171 PHE A C 1
ATOM 1236 O O . PHE A 1 171 ? 3.065 -9.600 -2.882 1.00 93.19 171 PHE A O 1
ATOM 1243 N N . THR A 1 172 ? 5.066 -10.307 -3.552 1.00 93.56 172 THR A N 1
ATOM 1244 C CA . THR A 1 172 ? 5.523 -9.017 -4.064 1.00 93.56 172 THR A CA 1
ATOM 1245 C C . THR A 1 172 ? 5.705 -9.127 -5.565 1.00 93.56 172 THR A C 1
ATOM 1247 O O . THR A 1 172 ? 6.285 -10.110 -6.024 1.00 93.56 172 THR A O 1
ATOM 1250 N N . ILE A 1 173 ? 5.244 -8.125 -6.310 1.00 93.31 173 ILE A N 1
ATOM 1251 C CA . ILE A 1 173 ? 5.447 -8.014 -7.754 1.00 93.31 173 ILE A CA 1
ATOM 1252 C C . ILE A 1 173 ? 6.254 -6.758 -8.041 1.00 93.31 173 ILE A C 1
ATOM 1254 O O . ILE A 1 173 ? 5.913 -5.667 -7.592 1.00 93.31 173 ILE A O 1
ATOM 1258 N N . GLU A 1 174 ? 7.314 -6.914 -8.817 1.00 92.38 174 GLU A N 1
ATOM 1259 C CA . GLU A 1 174 ? 8.183 -5.827 -9.241 1.00 92.38 174 GLU A CA 1
ATOM 1260 C C . GLU A 1 174 ? 8.332 -5.880 -10.758 1.00 92.38 174 GLU A C 1
ATOM 1262 O O . GLU A 1 174 ? 8.620 -6.935 -11.326 1.00 92.38 174 GLU A O 1
ATOM 1267 N N . ALA A 1 175 ? 8.134 -4.751 -11.430 1.00 90.50 175 ALA A N 1
ATOM 1268 C CA . ALA A 1 175 ? 8.479 -4.644 -12.836 1.00 90.50 175 ALA A CA 1
ATOM 1269 C C . ALA A 1 175 ? 10.002 -4.462 -12.935 1.00 90.50 175 ALA A C 1
ATOM 1271 O O . ALA A 1 175 ? 10.559 -3.536 -12.340 1.00 90.50 175 ALA A O 1
ATOM 1272 N N . VAL A 1 176 ? 10.674 -5.364 -13.653 1.00 88.06 176 VAL A N 1
ATOM 1273 C CA . VAL A 1 176 ? 12.148 -5.442 -13.722 1.00 88.06 176 VAL A CA 1
ATOM 1274 C C . VAL A 1 176 ? 12.697 -5.218 -15.129 1.00 88.06 176 VAL A C 1
ATOM 1276 O O . VAL A 1 176 ? 13.882 -4.932 -15.280 1.00 88.06 176 VAL A O 1
ATOM 1279 N N . GLY A 1 177 ? 11.855 -5.298 -16.159 1.00 80.12 177 GLY A N 1
ATOM 1280 C CA . GLY A 1 177 ? 12.245 -4.974 -17.526 1.00 80.12 177 GLY A CA 1
ATOM 1281 C C . GLY A 1 177 ? 11.064 -4.517 -18.370 1.00 80.12 177 GLY A C 1
ATOM 1282 O O . GLY A 1 177 ? 10.006 -5.148 -18.362 1.00 80.12 177 GLY A O 1
ATOM 1283 N N . ALA A 1 178 ? 11.265 -3.433 -19.121 1.00 75.44 178 ALA A N 1
ATOM 1284 C CA . ALA A 1 178 ? 10.306 -2.958 -20.112 1.00 75.44 178 ALA A CA 1
ATOM 1285 C C . ALA A 1 178 ? 10.144 -3.954 -21.267 1.00 75.44 178 ALA A C 1
ATOM 1287 O O . ALA A 1 178 ? 11.058 -4.726 -21.563 1.00 75.44 178 ALA A O 1
ATOM 1288 N N . ALA A 1 179 ? 9.013 -3.859 -21.969 1.00 67.56 179 ALA A N 1
ATOM 1289 C CA . ALA A 1 179 ? 8.835 -4.497 -23.264 1.00 67.56 179 ALA A CA 1
ATOM 1290 C C . ALA A 1 179 ? 9.994 -4.109 -24.190 1.00 67.56 179 ALA A C 1
ATOM 1292 O O . ALA A 1 179 ? 10.180 -2.935 -24.523 1.00 67.56 179 ALA A O 1
ATOM 1293 N N . THR A 1 180 ? 10.783 -5.089 -24.622 1.00 54.44 180 THR A N 1
ATOM 1294 C CA . THR A 1 180 ? 11.692 -4.873 -25.740 1.00 54.44 180 THR A CA 1
ATOM 1295 C C . THR A 1 180 ? 10.832 -4.698 -26.983 1.00 54.44 180 THR A C 1
ATOM 1297 O O . THR A 1 180 ? 10.168 -5.629 -27.435 1.00 54.44 180 THR A O 1
ATOM 1300 N N . ILE A 1 181 ? 10.827 -3.491 -27.558 1.00 43.75 181 ILE A N 1
ATOM 1301 C CA . ILE A 1 181 ? 10.310 -3.271 -28.913 1.00 43.75 181 ILE A CA 1
ATOM 1302 C C . ILE A 1 181 ? 11.310 -3.931 -29.871 1.00 43.75 181 ILE A C 1
ATOM 1304 O O . ILE A 1 181 ? 12.151 -3.286 -30.491 1.00 43.75 181 ILE A O 1
ATOM 1308 N N . GLY A 1 182 ? 11.283 -5.260 -29.918 1.00 41.25 182 GLY A N 1
ATOM 1309 C CA . GLY A 1 182 ? 11.992 -6.054 -30.899 1.00 41.25 182 GLY A CA 1
ATOM 1310 C C . GLY A 1 182 ? 11.214 -5.987 -32.199 1.00 41.25 182 GLY A C 1
ATOM 1311 O O . GLY A 1 182 ? 10.253 -6.726 -32.395 1.00 41.25 182 GLY A O 1
ATOM 1312 N N . GLY A 1 183 ? 11.617 -5.082 -33.089 1.00 38.16 183 GLY A N 1
ATOM 1313 C CA . GLY A 1 183 ? 11.248 -5.195 -34.490 1.00 38.16 183 GLY A CA 1
ATOM 1314 C C . GLY A 1 183 ? 11.666 -6.566 -35.025 1.00 38.16 183 GLY A C 1
ATOM 1315 O O . GLY A 1 183 ? 12.796 -6.998 -34.814 1.00 38.16 183 GLY A O 1
ATOM 1316 N N . GLY A 1 184 ? 10.757 -7.223 -35.743 1.00 33.44 184 GLY A N 1
ATOM 1317 C CA . GLY A 1 184 ? 11.080 -8.371 -36.587 1.00 33.44 184 GLY A CA 1
ATOM 1318 C C . GLY A 1 184 ? 10.313 -9.642 -36.241 1.00 33.44 184 GLY A C 1
ATOM 1319 O O . GLY A 1 184 ? 10.589 -10.310 -35.253 1.00 33.44 184 GLY A O 1
ATOM 1320 N N . ASN A 1 185 ? 9.387 -9.995 -37.132 1.00 41.34 185 ASN A N 1
ATOM 1321 C CA . ASN A 1 185 ? 8.793 -11.322 -37.271 1.00 41.34 185 ASN A CA 1
ATOM 1322 C C . ASN A 1 185 ? 9.805 -12.460 -37.050 1.00 41.34 185 ASN A C 1
ATOM 1324 O O . ASN A 1 185 ? 10.825 -12.509 -37.737 1.00 41.34 185 ASN A O 1
ATOM 1328 N N . GLY A 1 186 ? 9.442 -13.457 -36.237 1.00 35.25 186 GLY A N 1
ATOM 1329 C CA . GLY A 1 186 ? 10.038 -14.789 -36.347 1.00 35.25 186 GLY A CA 1
ATOM 1330 C C . GLY A 1 186 ? 9.970 -15.654 -35.092 1.00 35.25 186 GLY A C 1
ATOM 1331 O O . GLY A 1 186 ? 10.771 -15.487 -34.186 1.00 35.25 186 GLY A O 1
ATOM 1332 N N . GLY A 1 187 ? 9.101 -16.669 -35.120 1.00 31.75 187 GLY A N 1
ATOM 1333 C CA . GLY A 1 187 ? 9.382 -17.958 -34.480 1.00 31.75 187 GLY A CA 1
ATOM 1334 C C . GLY A 1 187 ? 8.762 -18.197 -33.105 1.00 31.75 187 GLY A C 1
ATOM 1335 O O . GLY A 1 187 ? 9.344 -17.883 -32.076 1.00 31.75 187 GLY A O 1
ATOM 1336 N N . HIS A 1 188 ? 7.629 -18.902 -33.091 1.00 40.84 188 HIS A N 1
ATOM 1337 C CA . HIS A 1 188 ? 7.306 -19.794 -31.980 1.00 40.84 188 HIS A CA 1
ATOM 1338 C C . HIS A 1 188 ? 8.417 -20.846 -31.844 1.00 40.84 188 HIS A C 1
ATOM 1340 O O . HIS A 1 188 ? 8.567 -21.699 -32.717 1.00 40.84 188 HIS A O 1
ATOM 1346 N N . ALA A 1 189 ? 9.151 -20.822 -30.736 1.00 33.75 189 ALA A N 1
ATOM 1347 C CA . ALA A 1 189 ? 9.899 -21.974 -30.256 1.00 33.75 189 ALA A CA 1
ATOM 1348 C C . ALA A 1 189 ? 9.780 -22.023 -28.731 1.00 33.75 189 ALA A C 1
ATOM 1350 O O . ALA A 1 189 ? 10.323 -21.181 -28.020 1.00 33.75 189 ALA A O 1
ATOM 1351 N N . GLY A 1 190 ? 9.023 -23.005 -28.238 1.00 41.28 190 GLY A N 1
ATOM 1352 C CA . GLY A 1 190 ? 9.040 -23.371 -26.830 1.00 41.28 190 GLY A CA 1
ATOM 1353 C C . GLY A 1 19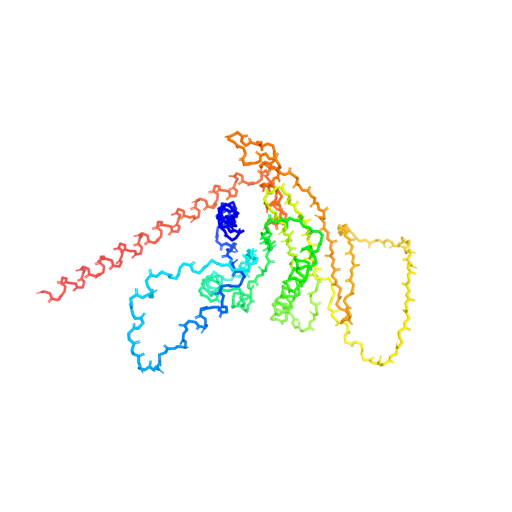0 ? 10.443 -23.816 -26.420 1.00 41.28 190 GLY A C 1
ATOM 1354 O O . GLY A 1 190 ? 11.107 -24.549 -27.151 1.00 41.28 190 GLY A O 1
ATOM 1355 N N . GLY A 1 191 ? 10.880 -23.379 -25.244 1.00 28.08 191 GLY A N 1
ATOM 1356 C CA . GLY A 1 191 ? 12.162 -23.754 -24.662 1.00 28.08 191 GLY A CA 1
ATOM 1357 C C . GLY A 1 191 ? 12.047 -23.823 -23.150 1.00 28.08 191 GLY A C 1
ATOM 1358 O O . GLY A 1 191 ? 12.118 -22.809 -22.465 1.00 28.08 191 GLY A O 1
ATOM 1359 N N . ALA A 1 192 ? 11.845 -25.034 -22.638 1.00 35.41 192 ALA A N 1
ATOM 1360 C CA . ALA A 1 192 ? 12.061 -25.353 -21.238 1.00 35.41 192 ALA A CA 1
ATOM 1361 C C . ALA A 1 192 ? 13.569 -25.371 -20.923 1.00 35.41 192 ALA A C 1
ATOM 1363 O O . ALA A 1 192 ? 14.355 -25.868 -21.722 1.00 35.41 192 ALA A O 1
ATOM 1364 N N . ALA A 1 193 ? 13.905 -24.908 -19.714 1.00 42.12 193 ALA A N 1
ATOM 1365 C CA . ALA A 1 193 ? 15.150 -25.101 -18.961 1.00 42.12 193 ALA A CA 1
ATOM 1366 C C . ALA A 1 193 ? 16.474 -24.571 -19.558 1.00 42.12 193 ALA A C 1
ATOM 1368 O O . ALA A 1 193 ? 17.012 -25.082 -20.534 1.00 42.12 193 ALA A O 1
ATOM 1369 N N . GLY A 1 194 ? 17.090 -23.633 -18.829 1.00 27.86 194 GLY A N 1
ATOM 1370 C CA . GLY A 1 194 ? 18.490 -23.239 -18.987 1.00 27.86 194 GLY A CA 1
ATOM 1371 C C . GLY A 1 194 ? 19.076 -22.778 -17.655 1.00 27.86 194 GLY A C 1
ATOM 1372 O O . GLY A 1 194 ? 18.952 -21.619 -17.279 1.00 27.86 194 GLY A O 1
ATOM 1373 N N . HIS A 1 195 ? 19.686 -23.712 -16.926 1.00 36.94 195 HIS A N 1
ATOM 1374 C CA . HIS A 1 195 ? 20.493 -23.470 -15.732 1.00 36.94 195 HIS A CA 1
ATOM 1375 C C . HIS A 1 195 ? 21.781 -22.734 -16.150 1.00 36.94 195 HIS A C 1
ATOM 1377 O O . HIS A 1 195 ? 22.556 -23.269 -16.940 1.00 36.94 195 HIS A O 1
ATOM 1383 N N . GLY A 1 196 ? 22.000 -21.516 -15.647 1.00 31.44 196 GLY A N 1
ATOM 1384 C CA . GLY A 1 196 ? 23.192 -20.707 -15.914 1.00 31.44 196 GLY A CA 1
ATOM 1385 C C . GLY A 1 196 ? 24.016 -20.501 -14.647 1.00 31.44 196 GLY A C 1
ATOM 1386 O O . GLY A 1 196 ? 23.662 -19.706 -13.783 1.00 31.44 196 GLY A O 1
ATOM 1387 N N . THR A 1 197 ? 25.110 -21.246 -14.537 1.00 31.70 197 THR A N 1
ATOM 1388 C CA . THR A 1 197 ? 26.134 -21.164 -13.490 1.00 31.70 197 THR A CA 1
ATOM 1389 C C . THR A 1 197 ? 26.983 -19.887 -13.578 1.00 31.70 197 THR A C 1
ATOM 1391 O O . THR A 1 197 ? 27.480 -19.553 -14.646 1.00 31.70 197 THR A O 1
ATOM 1394 N N . ALA A 1 198 ? 27.185 -19.255 -12.415 1.00 36.97 198 ALA A N 1
ATOM 1395 C CA . ALA A 1 198 ? 28.324 -18.454 -11.937 1.00 36.97 198 ALA A CA 1
ATOM 1396 C C . ALA A 1 198 ? 29.269 -17.733 -12.936 1.00 36.97 198 ALA A C 1
ATOM 1398 O O . ALA A 1 198 ? 30.066 -18.356 -13.630 1.00 36.97 198 ALA A O 1
ATOM 1399 N N . GLY A 1 199 ? 29.330 -16.401 -12.809 1.00 26.55 199 GLY A N 1
ATOM 1400 C CA . GLY A 1 199 ? 30.447 -15.533 -13.210 1.00 26.55 199 GLY A CA 1
ATOM 1401 C C . GLY A 1 199 ? 30.300 -14.182 -12.501 1.00 26.55 199 GLY A C 1
ATOM 1402 O O . GLY A 1 199 ? 29.268 -13.541 -12.644 1.00 26.55 199 GLY A O 1
ATOM 1403 N N . GLY A 1 200 ? 31.243 -13.826 -11.626 1.00 25.64 200 GLY A N 1
ATOM 1404 C CA . GLY A 1 200 ? 30.999 -12.915 -10.503 1.00 25.64 200 GLY A CA 1
ATOM 1405 C C . GLY A 1 200 ? 31.311 -11.427 -10.693 1.00 25.64 200 GLY A C 1
ATOM 1406 O O . GLY A 1 200 ? 31.790 -10.991 -11.733 1.00 25.64 200 GLY A O 1
ATOM 1407 N N . GLY A 1 201 ? 31.112 -10.692 -9.591 1.00 26.75 201 GLY A N 1
ATOM 1408 C CA . GLY A 1 201 ? 31.763 -9.410 -9.307 1.00 26.75 201 GLY A CA 1
ATOM 1409 C C . GLY A 1 201 ? 30.846 -8.189 -9.268 1.00 26.75 201 GLY A C 1
ATOM 1410 O O . GLY A 1 201 ? 30.788 -7.441 -10.231 1.00 26.75 201 GLY A O 1
ATOM 1411 N N . GLY A 1 202 ? 30.204 -7.931 -8.124 1.00 24.92 202 GLY A N 1
ATOM 1412 C CA . GLY A 1 202 ? 29.573 -6.635 -7.834 1.00 24.92 202 GLY A CA 1
ATOM 1413 C C . GLY A 1 202 ? 28.450 -6.748 -6.807 1.00 24.92 202 GLY A C 1
ATOM 1414 O O . GLY A 1 202 ? 27.390 -7.277 -7.112 1.00 24.92 202 GLY A O 1
ATOM 1415 N N . GLY A 1 203 ? 28.694 -6.301 -5.573 1.00 28.31 203 GLY A N 1
ATOM 1416 C CA . GLY A 1 203 ? 27.739 -6.391 -4.472 1.00 28.31 203 GLY A CA 1
ATOM 1417 C C . GLY A 1 203 ? 26.450 -5.6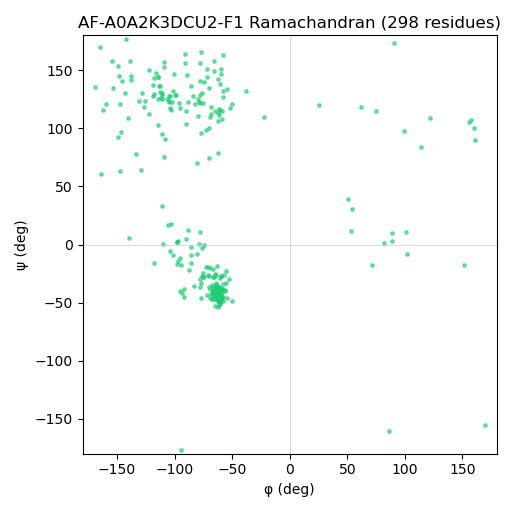07 -4.726 1.00 28.31 203 GLY A C 1
ATOM 1418 O O . GLY A 1 203 ? 26.452 -4.383 -4.728 1.00 28.31 203 GLY A O 1
ATOM 1419 N N . GLY A 1 204 ? 25.351 -6.337 -4.865 1.00 31.00 204 GLY A N 1
ATOM 1420 C CA . GLY A 1 204 ? 23.971 -5.865 -4.792 1.00 31.00 204 GLY A CA 1
ATOM 1421 C C . GLY A 1 204 ? 23.118 -7.095 -4.504 1.00 31.00 204 GLY A C 1
ATOM 1422 O O . GLY A 1 204 ? 23.240 -8.088 -5.218 1.00 31.00 204 GLY A O 1
ATOM 1423 N N . GLY A 1 205 ? 22.375 -7.099 -3.394 1.00 33.84 205 GLY A N 1
ATOM 1424 C CA . GLY A 1 205 ? 21.671 -8.288 -2.905 1.00 33.84 205 GLY A CA 1
ATOM 1425 C C . GLY A 1 205 ? 20.844 -8.946 -4.007 1.00 33.84 205 GLY A C 1
ATOM 1426 O O . GLY A 1 205 ? 19.977 -8.307 -4.593 1.00 33.84 205 GLY A O 1
ATOM 1427 N N . VAL A 1 206 ? 21.130 -10.215 -4.304 1.00 38.66 206 VAL A N 1
ATOM 1428 C CA . VAL A 1 206 ? 20.348 -11.012 -5.254 1.00 38.66 206 VAL A CA 1
ATOM 1429 C C . VAL A 1 206 ? 18.938 -11.122 -4.685 1.00 38.66 206 VAL A C 1
ATOM 1431 O O . VAL A 1 206 ? 18.722 -11.816 -3.692 1.00 38.66 206 VAL A O 1
ATOM 1434 N N . ALA A 1 207 ? 17.989 -10.397 -5.274 1.00 51.25 207 ALA A N 1
ATOM 1435 C CA . ALA A 1 207 ? 16.586 -10.512 -4.918 1.00 51.25 207 ALA A CA 1
ATOM 1436 C C . ALA A 1 207 ? 16.133 -11.949 -5.217 1.00 51.25 207 ALA A C 1
ATOM 1438 O O . ALA A 1 207 ? 16.098 -12.376 -6.369 1.00 51.25 207 ALA A O 1
ATOM 1439 N N . THR A 1 208 ? 15.832 -12.724 -4.176 1.00 68.44 208 THR A N 1
ATOM 1440 C CA . THR A 1 208 ? 15.286 -14.076 -4.312 1.00 68.44 208 THR A CA 1
ATOM 1441 C C . THR A 1 208 ? 13.863 -13.978 -4.861 1.00 68.44 208 THR A C 1
ATOM 1443 O O . THR A 1 208 ? 12.968 -13.510 -4.156 1.00 68.44 208 THR A O 1
ATOM 1446 N N . GLY A 1 209 ? 13.643 -14.393 -6.107 1.00 80.88 209 GLY A N 1
ATOM 1447 C CA . GLY A 1 209 ? 12.339 -14.313 -6.764 1.00 80.88 209 GLY A CA 1
ATOM 1448 C C . GLY A 1 209 ? 12.251 -15.165 -8.029 1.00 80.88 209 GLY A C 1
ATOM 1449 O O . GLY A 1 209 ? 13.250 -15.712 -8.494 1.00 80.88 209 GLY A O 1
ATOM 1450 N N . ILE A 1 210 ? 11.034 -15.296 -8.551 1.00 88.00 210 ILE A N 1
ATOM 1451 C CA . ILE A 1 210 ? 10.724 -15.948 -9.823 1.00 88.00 210 ILE A CA 1
ATOM 1452 C C . ILE A 1 210 ? 10.467 -14.846 -10.847 1.00 88.00 210 ILE A C 1
ATOM 1454 O O . ILE A 1 210 ? 9.503 -14.091 -10.709 1.00 88.00 210 ILE A O 1
ATOM 1458 N N . ASP A 1 211 ? 11.315 -14.776 -11.867 1.00 90.69 211 ASP A N 1
ATOM 1459 C CA . ASP A 1 211 ? 11.129 -13.861 -12.989 1.00 90.69 211 ASP A CA 1
ATOM 1460 C C . ASP A 1 211 ? 10.224 -14.519 -14.039 1.00 90.69 211 ASP A C 1
ATOM 1462 O O . ASP A 1 211 ? 10.366 -15.703 -14.356 1.00 90.69 211 ASP A O 1
ATOM 1466 N N . PHE A 1 212 ? 9.279 -13.754 -14.575 1.00 88.31 212 PHE A N 1
ATOM 1467 C CA . PHE A 1 212 ? 8.393 -14.186 -15.646 1.00 88.31 212 PHE A CA 1
ATOM 1468 C C . PHE A 1 212 ? 8.219 -13.068 -16.670 1.00 88.31 212 PHE A C 1
ATOM 1470 O O . PHE A 1 212 ? 8.189 -11.882 -16.338 1.00 88.31 212 PHE A O 1
ATOM 1477 N N . THR A 1 213 ? 8.099 -13.462 -17.934 1.00 89.25 213 THR A N 1
ATOM 1478 C CA . THR A 1 213 ? 7.971 -12.538 -19.059 1.00 89.25 213 THR A CA 1
ATOM 1479 C C . THR A 1 213 ? 6.582 -12.676 -19.662 1.00 89.25 213 THR A C 1
ATOM 1481 O O . THR A 1 213 ? 6.110 -13.786 -19.912 1.00 89.25 213 THR A O 1
ATOM 1484 N N . THR A 1 214 ? 5.905 -11.552 -19.873 1.00 85.56 214 THR A N 1
ATOM 1485 C CA . THR A 1 214 ? 4.593 -11.536 -20.529 1.00 85.56 214 THR A CA 1
ATOM 1486 C C . THR A 1 214 ? 4.744 -11.716 -22.039 1.00 85.56 214 THR A C 1
ATOM 1488 O O . THR A 1 214 ? 5.824 -11.531 -22.601 1.00 85.56 214 THR A O 1
ATOM 1491 N N . SER A 1 215 ? 3.644 -12.016 -22.733 1.00 84.56 215 SER A N 1
ATOM 1492 C CA . SER A 1 215 ? 3.617 -12.083 -24.204 1.00 84.56 215 SER A CA 1
ATOM 1493 C C . SER A 1 215 ? 4.108 -10.802 -24.885 1.00 84.56 215 SER A C 1
ATOM 1495 O O . SER A 1 215 ? 4.533 -10.843 -26.033 1.00 84.56 215 SER A O 1
ATOM 1497 N N . ASN A 1 216 ? 4.059 -9.673 -24.176 1.00 81.94 216 ASN A N 1
ATOM 1498 C CA . ASN A 1 216 ? 4.447 -8.362 -24.683 1.00 81.94 216 ASN A CA 1
ATOM 1499 C C . ASN A 1 216 ? 5.938 -8.058 -24.437 1.00 81.94 216 ASN A C 1
ATOM 1501 O O . ASN A 1 216 ? 6.382 -6.946 -24.701 1.00 81.94 216 ASN A O 1
ATOM 1505 N N . GLY A 1 217 ? 6.707 -9.015 -23.905 1.00 84.06 217 GLY A N 1
ATOM 1506 C CA . GLY A 1 217 ? 8.144 -8.874 -23.655 1.00 84.06 217 GLY A CA 1
ATOM 1507 C C . GLY A 1 217 ? 8.506 -8.146 -22.359 1.00 84.06 217 GLY A C 1
ATOM 1508 O O . GLY A 1 217 ? 9.686 -7.969 -22.074 1.00 84.06 217 GLY A O 1
ATOM 1509 N N . GLU A 1 218 ? 7.527 -7.727 -21.556 1.00 86.81 218 GLU A N 1
ATOM 1510 C CA . GLU A 1 218 ? 7.787 -7.149 -20.233 1.00 86.81 218 GLU A CA 1
ATOM 1511 C C . GLU A 1 218 ? 8.182 -8.239 -19.246 1.00 86.81 218 GLU A C 1
ATOM 1513 O O . GLU A 1 218 ? 7.566 -9.308 -19.227 1.00 86.81 218 GLU A O 1
ATOM 1518 N N . THR A 1 219 ? 9.162 -7.951 -18.394 1.00 89.62 219 THR A N 1
ATOM 1519 C CA . THR A 1 219 ? 9.624 -8.886 -17.366 1.00 89.62 219 THR A CA 1
ATOM 1520 C C . THR A 1 219 ? 9.251 -8.377 -15.983 1.00 89.62 219 THR A C 1
ATOM 1522 O O . THR A 1 219 ? 9.525 -7.228 -15.624 1.00 89.62 219 THR A O 1
ATOM 1525 N N . PHE A 1 220 ? 8.650 -9.265 -15.201 1.00 91.12 220 PHE A N 1
ATOM 1526 C CA . PHE A 1 220 ? 8.246 -9.033 -13.825 1.00 91.12 220 PHE A CA 1
ATOM 1527 C C . PHE A 1 220 ? 8.911 -10.060 -12.917 1.00 91.12 220 PHE A C 1
ATOM 1529 O O . PHE A 1 220 ? 9.161 -11.195 -13.320 1.00 91.12 220 PHE A O 1
ATOM 1536 N N . ARG A 1 221 ? 9.165 -9.662 -11.675 1.00 92.19 221 ARG A N 1
ATOM 1537 C CA . ARG A 1 221 ? 9.680 -10.520 -10.616 1.00 92.19 221 ARG A CA 1
ATOM 1538 C C . ARG A 1 221 ? 8.612 -10.711 -9.559 1.00 92.19 221 ARG A C 1
ATOM 1540 O O . ARG A 1 221 ? 8.118 -9.735 -8.997 1.00 92.19 221 ARG A O 1
ATOM 1547 N N . MET A 1 222 ? 8.303 -11.965 -9.248 1.00 92.19 222 MET A N 1
ATOM 1548 C CA . MET A 1 222 ? 7.509 -12.329 -8.080 1.00 92.19 222 MET A CA 1
ATOM 1549 C C . MET A 1 222 ? 8.428 -12.780 -6.944 1.00 92.19 222 MET A C 1
ATOM 1551 O O . MET A 1 222 ? 9.280 -13.646 -7.133 1.00 92.19 222 MET A O 1
ATOM 1555 N N . SER A 1 223 ? 8.264 -12.221 -5.751 1.00 91.12 223 SER A N 1
ATOM 1556 C CA . SER A 1 223 ? 9.072 -12.570 -4.575 1.00 91.12 223 SER A CA 1
ATOM 1557 C C . SER A 1 223 ? 8.238 -12.574 -3.292 1.00 91.12 223 SER A C 1
ATOM 1559 O O . SER A 1 223 ? 7.043 -12.288 -3.316 1.00 91.12 223 SER A O 1
ATOM 1561 N N . ASN A 1 224 ? 8.854 -12.944 -2.163 1.00 86.81 224 ASN A N 1
ATOM 1562 C CA . ASN A 1 224 ? 8.236 -12.922 -0.827 1.00 86.81 224 ASN A CA 1
ATOM 1563 C C . ASN A 1 224 ? 6.897 -13.682 -0.714 1.00 86.81 224 ASN A C 1
ATOM 1565 O O . ASN A 1 224 ? 6.037 -13.331 0.098 1.00 86.81 224 ASN A O 1
ATOM 1569 N N . CYS A 1 225 ? 6.730 -14.742 -1.511 1.00 89.38 225 CYS A N 1
ATOM 1570 C CA . CYS A 1 225 ? 5.541 -15.586 -1.503 1.00 89.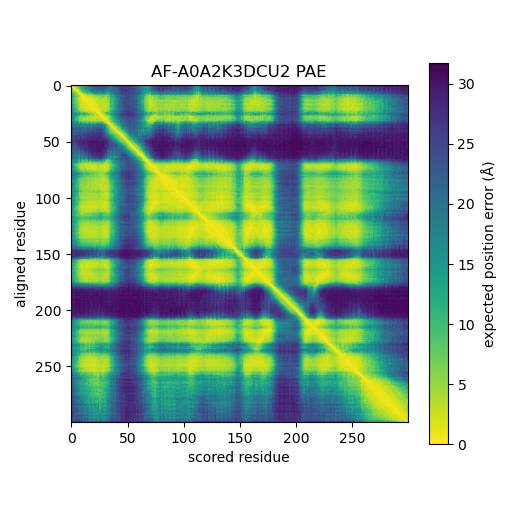38 225 CYS A CA 1
ATOM 1571 C C . CYS A 1 225 ? 5.407 -16.305 -0.156 1.00 89.38 225 CYS A C 1
ATOM 1573 O O . CYS A 1 225 ? 6.242 -17.136 0.202 1.00 89.38 225 CYS A O 1
ATOM 1575 N N . SER A 1 226 ? 4.358 -15.999 0.602 1.00 90.06 226 SER A N 1
ATOM 1576 C CA . SER A 1 226 ? 4.120 -16.616 1.903 1.00 90.06 226 SER A CA 1
ATOM 1577 C C . SER A 1 226 ? 2.636 -16.723 2.217 1.00 90.06 226 SER A C 1
ATOM 1579 O O . SER A 1 226 ? 1.822 -15.928 1.756 1.00 90.06 226 SER A O 1
ATOM 1581 N N . VAL A 1 227 ? 2.289 -17.703 3.047 1.00 89.00 227 VAL A N 1
ATOM 1582 C CA . VAL A 1 227 ? 0.932 -17.884 3.568 1.00 89.00 227 VAL A CA 1
ATOM 1583 C C . VAL A 1 227 ? 0.958 -17.667 5.078 1.00 89.00 227 VAL A C 1
ATOM 1585 O O . VAL A 1 227 ? 1.963 -17.952 5.740 1.00 89.00 227 VAL A O 1
ATOM 1588 N N . LEU A 1 228 ? -0.102 -17.086 5.621 1.00 88.69 228 LEU A N 1
ATOM 1589 C CA . LEU A 1 228 ? -0.352 -16.981 7.051 1.00 88.69 228 LEU A CA 1
ATOM 1590 C C . LEU A 1 228 ? -1.778 -17.447 7.320 1.00 88.69 228 LEU A C 1
ATOM 1592 O O . LEU A 1 228 ? -2.730 -16.903 6.767 1.00 88.69 228 LEU A O 1
ATOM 1596 N N . GLN A 1 229 ? -1.910 -18.441 8.189 1.00 86.81 229 GLN A N 1
ATOM 1597 C CA . GLN A 1 229 ? -3.211 -18.904 8.647 1.00 86.81 229 GLN A CA 1
ATOM 1598 C C . GLN A 1 229 ? -3.536 -18.219 9.964 1.00 86.81 229 GLN A C 1
ATOM 1600 O O . GLN A 1 229 ? -2.851 -18.390 10.968 1.00 86.81 229 GLN A O 1
ATOM 1605 N N . THR A 1 230 ? -4.604 -17.444 9.961 1.00 80.44 230 THR A N 1
ATOM 1606 C CA . THR A 1 230 ? -5.095 -16.679 11.100 1.00 80.44 230 THR A CA 1
ATOM 1607 C C . THR A 1 230 ? -6.409 -17.253 11.618 1.00 80.44 230 THR A C 1
ATOM 1609 O O . THR A 1 230 ? -7.273 -16.521 12.113 1.00 80.44 230 THR A O 1
ATOM 1612 N N . THR A 1 231 ? -6.584 -18.577 11.520 1.00 72.00 231 THR A N 1
ATOM 1613 C CA . THR A 1 231 ? -7.731 -19.324 12.056 1.00 72.00 231 THR A CA 1
ATOM 1614 C C . THR A 1 231 ? -7.792 -19.205 13.582 1.00 72.00 231 THR A C 1
ATOM 1616 O O . THR A 1 231 ? -7.384 -20.092 14.326 1.00 72.00 231 THR A O 1
ATOM 1619 N N . GLY A 1 232 ? -8.294 -18.078 14.076 1.00 63.50 232 GLY A N 1
ATOM 1620 C CA . GLY A 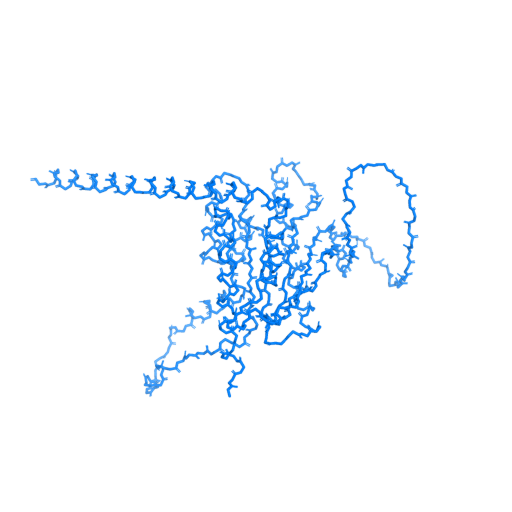1 232 ? -8.240 -17.733 15.495 1.00 63.50 232 GLY A CA 1
ATOM 1621 C C . GLY A 1 232 ? -8.207 -16.237 15.779 1.00 63.50 232 GLY A C 1
ATOM 1622 O O . GLY A 1 232 ? -8.565 -15.852 16.887 1.00 63.50 232 GLY A O 1
ATOM 1623 N N . LEU A 1 233 ? -7.872 -15.394 14.793 1.00 64.25 233 LEU A N 1
ATOM 1624 C CA . LEU A 1 233 ? -7.859 -13.934 14.966 1.00 64.25 233 LEU A CA 1
ATOM 1625 C C . LEU A 1 233 ? -9.231 -13.367 15.358 1.00 64.25 233 LEU A C 1
ATOM 1627 O O . LEU A 1 233 ? -9.308 -12.339 16.012 1.00 64.25 233 LEU A O 1
ATOM 1631 N N . PHE A 1 234 ? -10.309 -14.055 14.973 1.00 64.88 234 PHE A N 1
ATOM 1632 C CA . PHE A 1 234 ? -11.693 -13.627 15.216 1.00 64.88 234 PHE A CA 1
ATOM 1633 C C . PHE A 1 234 ? -12.397 -14.423 16.309 1.00 64.88 234 PHE A C 1
ATOM 1635 O O . PHE A 1 234 ? -13.626 -14.428 16.386 1.00 64.88 234 PHE A O 1
ATOM 1642 N N . LYS A 1 235 ? -11.637 -15.144 17.135 1.00 68.31 235 LYS A N 1
ATOM 1643 C CA . LYS A 1 235 ? -12.180 -15.720 18.365 1.00 68.31 235 LYS A CA 1
ATOM 1644 C C . LYS A 1 235 ? -12.293 -14.616 19.430 1.00 68.31 235 LYS A C 1
ATOM 1646 O O . LYS A 1 235 ? -11.542 -13.647 19.364 1.00 68.31 235 LYS A O 1
ATOM 1651 N N . PRO A 1 236 ? -13.177 -14.767 20.436 1.00 63.06 236 PRO A N 1
ATOM 1652 C CA . PRO A 1 236 ? -13.316 -13.804 21.537 1.00 63.06 236 PRO A CA 1
ATOM 1653 C C . PRO A 1 236 ? -11.993 -13.492 22.251 1.00 63.06 236 PRO A C 1
ATOM 1655 O O . PRO A 1 236 ? -11.792 -12.391 22.748 1.00 63.06 236 PRO A O 1
ATOM 1658 N N . THR A 1 237 ? -11.082 -14.463 22.267 1.00 70.50 237 THR A N 1
ATOM 1659 C CA . THR A 1 237 ? -9.681 -14.296 22.648 1.00 70.50 237 THR A CA 1
ATOM 1660 C C . THR A 1 237 ? -8.825 -14.472 21.391 1.00 70.50 237 THR A C 1
ATOM 1662 O O . THR A 1 237 ? -8.563 -15.621 21.009 1.00 70.50 237 THR A O 1
ATOM 1665 N N . PRO A 1 238 ? -8.455 -13.381 20.698 1.00 71.44 238 PRO A N 1
ATOM 1666 C CA . PRO A 1 238 ? -7.641 -13.471 19.497 1.00 71.44 238 PRO A CA 1
ATOM 1667 C C . PRO A 1 238 ? -6.280 -14.075 19.834 1.00 71.44 238 PRO A C 1
ATOM 1669 O O . PRO A 1 238 ? -5.700 -13.802 20.885 1.00 71.44 238 PRO A O 1
ATOM 1672 N N . ASP A 1 239 ? -5.763 -14.896 18.926 1.00 78.75 239 ASP A N 1
ATOM 1673 C CA . ASP A 1 239 ? -4.381 -15.350 19.013 1.00 78.75 239 ASP A CA 1
ATOM 1674 C C . ASP A 1 239 ? -3.446 -14.175 18.705 1.00 78.75 239 ASP A C 1
ATOM 1676 O O . ASP A 1 239 ? -3.226 -13.803 17.547 1.00 78.75 239 ASP A O 1
ATOM 1680 N N . THR A 1 240 ? -2.910 -13.578 19.769 1.00 79.56 240 THR A N 1
ATOM 1681 C CA . THR A 1 240 ? -1.993 -12.441 19.705 1.00 79.56 240 THR A CA 1
ATOM 1682 C C . THR A 1 240 ? -0.773 -12.738 18.833 1.00 79.56 240 THR A C 1
ATOM 1684 O O . THR A 1 240 ? -0.289 -11.837 18.154 1.00 79.56 240 THR A O 1
ATOM 1687 N N . GLY A 1 241 ? -0.291 -13.987 18.793 1.00 81.50 241 GLY A N 1
ATOM 1688 C CA . GLY A 1 241 ? 0.856 -14.366 17.968 1.00 81.50 241 GLY A CA 1
ATOM 1689 C C . GLY A 1 241 ? 0.565 -14.202 16.477 1.00 81.50 241 GLY A C 1
ATOM 1690 O O . GLY A 1 241 ? 1.332 -13.563 15.757 1.00 81.50 241 GLY A O 1
ATOM 1691 N N . ASN A 1 242 ? -0.588 -14.701 16.032 1.00 81.62 242 ASN A N 1
ATOM 1692 C CA . ASN A 1 242 ? -1.033 -14.572 14.645 1.00 81.62 242 ASN A CA 1
ATOM 1693 C C . ASN A 1 242 ? -1.336 -13.117 14.259 1.00 81.62 242 ASN A C 1
ATOM 1695 O O . ASN A 1 242 ? -1.005 -12.697 13.150 1.00 81.62 242 ASN A O 1
ATOM 1699 N N . LEU A 1 243 ? -1.902 -12.321 15.175 1.00 82.75 243 LEU A N 1
ATOM 1700 C CA . LEU A 1 243 ? -2.136 -10.890 14.942 1.00 82.75 243 LEU A CA 1
ATOM 1701 C C . LEU A 1 243 ? -0.822 -10.118 14.798 1.00 82.75 243 LEU A C 1
ATOM 1703 O O . LEU A 1 243 ? -0.690 -9.313 13.880 1.00 82.75 243 LEU A O 1
ATOM 1707 N N . ILE A 1 244 ? 0.164 -10.388 15.657 1.00 84.06 244 ILE A N 1
ATOM 1708 C CA . ILE A 1 244 ? 1.490 -9.770 15.560 1.00 84.06 244 ILE A CA 1
ATOM 1709 C C . ILE A 1 244 ? 2.153 -10.137 14.231 1.00 84.06 244 ILE A C 1
ATOM 1711 O O . ILE A 1 244 ? 2.691 -9.256 13.566 1.00 84.06 244 ILE A O 1
ATOM 1715 N N . GLN A 1 245 ? 2.092 -11.404 13.810 1.00 86.62 245 GLN A N 1
ATOM 1716 C CA . GLN A 1 245 ? 2.657 -11.825 12.525 1.00 86.62 245 GLN A CA 1
ATOM 1717 C C . GLN A 1 245 ? 1.966 -11.155 11.335 1.00 86.62 245 GLN A C 1
ATOM 1719 O O . GLN A 1 245 ? 2.648 -10.718 10.408 1.00 86.62 245 GLN A O 1
ATOM 1724 N N . LEU A 1 246 ? 0.637 -11.039 11.365 1.00 88.50 246 LEU A N 1
ATOM 1725 C CA . LEU A 1 246 ? -0.126 -10.344 10.331 1.00 88.50 246 LEU A CA 1
ATOM 1726 C C . LEU A 1 246 ? 0.277 -8.867 10.250 1.00 88.50 246 LEU A C 1
ATOM 1728 O O . LEU A 1 246 ? 0.660 -8.389 9.183 1.00 88.50 246 LEU A O 1
ATOM 1732 N N . MET A 1 247 ? 0.256 -8.168 11.387 1.00 86.00 247 MET A N 1
ATOM 1733 C CA . MET A 1 247 ? 0.648 -6.759 11.470 1.00 86.00 247 MET A CA 1
ATOM 1734 C C . MET A 1 247 ? 2.090 -6.546 11.021 1.00 86.00 247 MET A C 1
ATOM 1736 O O . MET A 1 247 ? 2.371 -5.592 10.301 1.00 86.00 247 MET A O 1
ATOM 1740 N N . TYR A 1 248 ? 2.994 -7.453 11.394 1.00 86.12 248 TYR A N 1
ATOM 1741 C CA . TYR A 1 248 ? 4.382 -7.422 10.958 1.00 86.12 248 TYR A CA 1
ATOM 1742 C C . TYR A 1 248 ? 4.499 -7.537 9.435 1.00 86.12 248 TYR A C 1
ATOM 1744 O O . TYR A 1 248 ? 5.181 -6.721 8.829 1.00 86.12 248 TYR A O 1
ATOM 1752 N N . ARG A 1 249 ? 3.803 -8.488 8.799 1.00 88.88 249 ARG A N 1
ATOM 1753 C CA . ARG A 1 249 ? 3.871 -8.680 7.337 1.00 88.88 249 ARG A CA 1
ATOM 1754 C C . ARG A 1 249 ? 3.275 -7.515 6.550 1.00 88.88 249 ARG A C 1
ATOM 1756 O O . ARG A 1 249 ? 3.844 -7.130 5.527 1.00 88.88 249 ARG A O 1
ATOM 1763 N N . LEU A 1 250 ? 2.159 -6.961 7.028 1.00 89.50 250 LEU A N 1
ATOM 1764 C CA . LEU A 1 250 ? 1.557 -5.758 6.449 1.00 89.50 250 LEU A CA 1
ATOM 1765 C C . LEU A 1 250 ? 2.502 -4.560 6.602 1.00 89.50 250 LEU A C 1
ATOM 1767 O O . LEU A 1 250 ? 2.730 -3.822 5.649 1.00 89.50 250 LEU A O 1
ATOM 1771 N N . PHE A 1 251 ? 3.115 -4.401 7.777 1.00 86.75 251 PHE A N 1
ATOM 1772 C CA . PHE A 1 251 ? 4.100 -3.352 8.014 1.00 86.75 251 PHE A CA 1
ATOM 1773 C C . PHE A 1 251 ? 5.320 -3.489 7.094 1.00 86.75 251 PHE A C 1
ATOM 1775 O O . PHE A 1 251 ? 5.704 -2.520 6.447 1.00 86.75 251 PHE A O 1
ATOM 1782 N N . THR A 1 252 ? 5.926 -4.674 6.995 1.00 84.81 252 THR A N 1
ATOM 1783 C CA . THR A 1 252 ? 7.183 -4.836 6.249 1.00 84.81 252 THR A CA 1
ATOM 1784 C C . THR A 1 252 ? 7.046 -4.592 4.757 1.00 84.81 252 THR A C 1
ATOM 1786 O O . THR A 1 252 ? 8.037 -4.211 4.142 1.00 84.81 252 THR A O 1
ATOM 1789 N N . GLY A 1 253 ? 5.871 -4.812 4.162 1.00 84.94 253 GLY A N 1
ATOM 1790 C CA . GLY A 1 253 ? 5.704 -4.478 2.749 1.00 84.94 253 GLY A CA 1
ATOM 1791 C C . GLY A 1 253 ? 5.060 -3.121 2.475 1.00 84.94 253 GLY A C 1
ATOM 1792 O O . GLY A 1 253 ? 5.259 -2.616 1.380 1.00 84.94 253 GLY A O 1
ATOM 1793 N N . LEU A 1 254 ? 4.436 -2.455 3.457 1.00 85.19 254 LEU A N 1
ATOM 1794 C CA . LEU A 1 254 ? 4.172 -1.007 3.356 1.00 85.19 254 LEU A CA 1
ATOM 1795 C C . LEU A 1 254 ? 5.430 -0.155 3.570 1.00 85.19 254 LEU A C 1
ATOM 1797 O O . LEU A 1 254 ? 5.521 0.955 3.051 1.00 85.19 254 LEU A O 1
ATOM 1801 N N . TYR A 1 255 ? 6.397 -0.659 4.337 1.00 81.88 255 TYR A N 1
ATOM 1802 C CA . TYR A 1 255 ? 7.631 0.049 4.672 1.00 81.88 255 TYR A CA 1
ATOM 1803 C C . TYR A 1 255 ? 8.866 -0.813 4.383 1.00 81.88 255 TYR A C 1
ATOM 1805 O O . TYR A 1 255 ? 9.606 -1.170 5.312 1.00 81.88 255 TYR A O 1
ATOM 1813 N N . PRO A 1 256 ? 9.119 -1.155 3.106 1.00 71.56 256 PRO A N 1
ATOM 1814 C CA . PRO A 1 256 ? 10.292 -1.933 2.739 1.00 71.56 256 PRO A CA 1
ATOM 1815 C C . PRO A 1 256 ? 11.559 -1.158 3.132 1.00 71.56 256 PRO A C 1
ATOM 1817 O O . PRO A 1 256 ? 11.813 -0.056 2.654 1.00 71.56 256 PRO A O 1
ATOM 1820 N N . GLY A 1 257 ? 12.339 -1.714 4.063 1.00 72.81 257 GLY A N 1
ATOM 1821 C CA . GLY A 1 257 ? 13.576 -1.107 4.572 1.00 72.81 257 GLY A CA 1
ATOM 1822 C C . GLY A 1 257 ? 13.468 -0.422 5.939 1.00 72.81 257 GLY A C 1
ATOM 1823 O O . GLY A 1 257 ? 14.501 -0.089 6.522 1.00 72.81 257 GLY A O 1
ATOM 1824 N N . MET A 1 258 ? 12.268 -0.263 6.511 1.00 74.81 258 MET A N 1
ATOM 1825 C CA . MET A 1 258 ? 12.152 0.145 7.915 1.00 74.81 258 MET A CA 1
ATOM 1826 C C . MET A 1 258 ? 12.398 -1.042 8.847 1.00 74.81 258 MET A C 1
ATOM 1828 O O . MET A 1 258 ? 11.696 -2.052 8.816 1.00 74.81 258 MET A O 1
ATOM 1832 N N . VAL A 1 259 ? 13.381 -0.900 9.735 1.00 75.75 259 VAL A N 1
ATOM 1833 C CA . VAL A 1 259 ? 13.620 -1.878 10.799 1.00 75.75 259 VAL A CA 1
ATOM 1834 C C . VAL A 1 259 ? 12.568 -1.682 11.887 1.00 75.75 259 VAL A C 1
ATOM 1836 O O . VAL A 1 259 ? 12.392 -0.577 12.382 1.00 75.75 259 VAL A O 1
ATOM 1839 N N . ILE A 1 260 ? 11.896 -2.746 12.327 1.00 72.25 260 ILE A N 1
ATOM 1840 C CA . ILE A 1 260 ? 10.840 -2.638 13.352 1.00 72.25 260 ILE A CA 1
ATOM 1841 C C . ILE A 1 260 ? 11.315 -1.992 14.666 1.00 72.25 260 ILE A C 1
ATOM 1843 O O . ILE A 1 260 ? 10.534 -1.363 15.372 1.00 72.25 260 ILE A O 1
ATOM 1847 N N . SER A 1 261 ? 12.607 -2.087 14.988 1.00 74.19 261 SER A N 1
ATOM 1848 C CA . SER A 1 261 ? 13.188 -1.425 16.159 1.00 74.19 261 SER A CA 1
ATOM 1849 C C . SER A 1 261 ? 13.186 0.105 16.061 1.00 74.19 261 SER A C 1
ATOM 1851 O O . SER A 1 261 ? 13.237 0.768 17.095 1.00 74.19 261 SER A O 1
ATOM 1853 N N . SER A 1 262 ? 13.087 0.681 14.857 1.00 71.31 262 SER A N 1
ATOM 1854 C CA . SER A 1 262 ? 12.933 2.127 14.661 1.00 71.31 262 SER A CA 1
ATOM 1855 C C . SER A 1 262 ? 11.476 2.589 14.741 1.00 71.31 262 SER A C 1
ATOM 1857 O O . SER A 1 262 ? 11.230 3.791 14.844 1.00 71.31 262 SER A O 1
ATOM 1859 N N . LEU A 1 263 ? 10.509 1.661 14.782 1.00 69.94 263 LEU A N 1
ATOM 1860 C CA . LEU A 1 263 ? 9.078 1.968 14.845 1.00 69.94 263 LEU A CA 1
ATOM 1861 C C . LEU A 1 263 ? 8.719 2.899 16.019 1.00 69.94 263 LEU A C 1
ATOM 1863 O O . LEU A 1 263 ? 8.049 3.896 15.772 1.00 69.94 263 LEU A O 1
ATOM 1867 N N . PRO A 1 264 ? 9.193 2.691 17.268 1.00 72.31 264 PRO A N 1
ATOM 1868 C CA . PRO A 1 264 ? 8.847 3.591 18.373 1.00 72.31 264 PRO A CA 1
ATOM 1869 C C . PRO A 1 264 ? 9.393 5.014 18.202 1.00 72.31 264 PRO A C 1
ATOM 1871 O O . PRO A 1 264 ? 8.868 5.961 18.788 1.00 72.31 264 PRO A O 1
ATOM 1874 N N . ALA A 1 265 ? 10.482 5.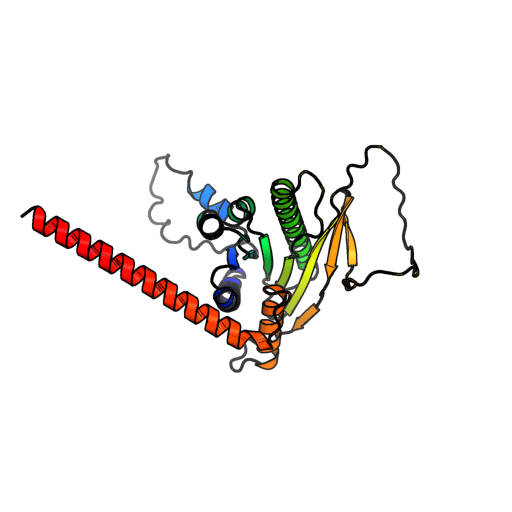184 17.449 1.00 72.56 265 ALA A N 1
ATOM 1875 C CA . ALA A 1 265 ? 11.003 6.504 17.111 1.00 72.56 265 ALA A CA 1
ATOM 1876 C C . ALA A 1 265 ? 10.165 7.143 15.996 1.00 72.56 265 ALA A C 1
ATOM 1878 O O . ALA A 1 265 ? 9.730 8.279 16.155 1.00 72.56 265 ALA A O 1
ATOM 1879 N N . ALA A 1 266 ? 9.859 6.386 14.938 1.00 67.56 266 ALA A N 1
ATOM 1880 C CA . ALA A 1 266 ? 9.023 6.840 13.829 1.00 67.56 266 ALA A CA 1
ATOM 1881 C C . ALA A 1 266 ? 7.607 7.235 14.283 1.00 67.56 266 ALA A C 1
ATOM 1883 O O . ALA A 1 266 ? 7.092 8.259 13.847 1.00 67.56 266 ALA A O 1
ATOM 1884 N N . VAL A 1 267 ? 7.005 6.473 15.205 1.00 69.94 267 VAL A N 1
ATOM 1885 C CA . VAL A 1 267 ? 5.703 6.791 15.819 1.00 69.94 267 VAL A CA 1
ATOM 1886 C C . VAL A 1 267 ? 5.770 8.128 16.553 1.00 69.94 267 VAL A C 1
ATOM 1888 O O . VAL A 1 267 ? 4.956 9.003 16.287 1.00 69.94 267 VAL A O 1
ATOM 1891 N N . ARG A 1 268 ? 6.766 8.323 17.430 1.00 73.94 268 ARG A N 1
ATOM 1892 C CA . ARG A 1 268 ? 6.928 9.585 18.174 1.00 73.94 268 ARG A CA 1
ATOM 1893 C C . ARG A 1 268 ? 7.158 10.775 17.251 1.00 73.94 268 ARG A C 1
ATOM 1895 O O . ARG A 1 268 ? 6.629 11.852 17.496 1.00 73.94 268 ARG A O 1
ATOM 1902 N N . GLU A 1 269 ? 7.941 10.587 16.195 1.00 72.94 269 GLU A N 1
ATOM 1903 C CA . GLU A 1 269 ? 8.191 11.633 15.209 1.00 72.94 269 GLU A CA 1
ATOM 1904 C C . GLU A 1 269 ? 6.926 11.972 14.408 1.00 72.94 269 GLU A C 1
ATOM 1906 O O . GLU A 1 269 ? 6.628 13.146 14.192 1.00 72.94 269 GLU A O 1
ATOM 1911 N N . ALA A 1 270 ? 6.147 10.962 14.007 1.00 66.06 270 ALA A N 1
ATOM 1912 C CA . ALA A 1 270 ? 4.864 11.161 13.345 1.00 66.06 270 ALA A CA 1
ATOM 1913 C C . ALA A 1 270 ? 3.871 11.889 14.263 1.00 66.06 270 ALA A C 1
ATOM 1915 O O . ALA A 1 270 ? 3.243 12.855 13.832 1.00 66.06 270 ALA A O 1
ATOM 1916 N N . GLU A 1 271 ? 3.767 11.491 15.533 1.00 70.44 271 GLU A N 1
ATOM 1917 C CA . GLU A 1 271 ? 2.937 12.171 16.534 1.00 70.44 271 GLU A CA 1
ATOM 1918 C C . GLU A 1 271 ? 3.342 13.636 16.709 1.00 70.44 271 GLU A C 1
ATOM 1920 O O . GLU A 1 271 ? 2.483 14.517 16.704 1.00 70.44 271 GLU A O 1
ATOM 1925 N N . GLU A 1 272 ? 4.642 13.907 16.817 1.00 76.31 272 GLU A N 1
ATOM 1926 C CA . GLU A 1 272 ? 5.162 15.262 16.977 1.00 76.31 272 GLU A CA 1
ATOM 1927 C C . GLU A 1 272 ? 4.883 16.125 15.742 1.00 76.31 272 GLU A C 1
ATOM 1929 O O . GLU A 1 272 ? 4.378 17.238 15.874 1.00 76.31 272 GLU A O 1
ATOM 1934 N N . ARG A 1 273 ? 5.096 15.598 14.530 1.00 71.62 273 ARG A N 1
ATOM 1935 C CA . ARG A 1 273 ? 4.740 16.306 13.288 1.00 71.62 273 ARG A CA 1
ATOM 1936 C C . ARG A 1 273 ? 3.239 16.577 13.192 1.00 71.62 273 ARG A C 1
ATOM 1938 O O . ARG A 1 273 ? 2.839 17.664 12.785 1.00 71.62 273 ARG A O 1
ATOM 1945 N N . THR A 1 274 ? 2.405 15.620 13.597 1.00 66.69 274 THR A N 1
ATOM 1946 C CA . THR A 1 274 ? 0.942 15.786 13.584 1.00 66.69 274 THR A CA 1
ATOM 1947 C C . THR A 1 274 ? 0.503 16.849 14.590 1.00 66.69 274 THR A C 1
ATOM 1949 O O . THR A 1 274 ? -0.355 17.675 14.281 1.00 66.69 274 THR A O 1
ATOM 1952 N N . ARG A 1 275 ? 1.128 16.877 15.773 1.00 73.94 275 ARG A N 1
ATOM 1953 C CA . ARG A 1 275 ? 0.914 17.914 16.789 1.00 73.94 275 ARG A CA 1
ATOM 1954 C C . ARG A 1 275 ? 1.301 19.294 16.258 1.00 73.94 275 ARG A C 1
ATOM 1956 O O . ARG A 1 275 ? 0.490 20.209 16.326 1.00 73.94 275 ARG A O 1
ATOM 1963 N N . GLN A 1 276 ? 2.478 19.421 15.647 1.00 78.00 276 GLN A N 1
ATOM 1964 C CA . GLN A 1 276 ? 2.943 20.677 15.049 1.00 78.00 276 GLN A CA 1
ATOM 1965 C C . GLN A 1 276 ? 2.022 21.171 13.927 1.00 78.00 276 GLN A C 1
ATOM 1967 O O . GLN A 1 276 ? 1.722 22.363 13.861 1.00 78.00 276 GLN A O 1
ATOM 1972 N N . ALA A 1 277 ? 1.530 20.270 13.072 1.00 66.50 277 ALA A N 1
ATOM 1973 C CA . ALA A 1 277 ? 0.565 20.613 12.030 1.00 66.50 277 ALA A CA 1
ATOM 1974 C C . ALA A 1 277 ? -0.766 21.111 12.624 1.00 66.50 277 ALA A C 1
ATOM 1976 O O . ALA A 1 277 ? -1.303 22.124 12.174 1.00 66.50 277 ALA A O 1
ATOM 1977 N N . ALA A 1 278 ? -1.270 20.445 13.668 1.00 65.38 278 ALA A N 1
ATOM 1978 C CA . ALA A 1 278 ? -2.482 20.864 14.370 1.00 65.38 278 ALA A CA 1
ATOM 1979 C C . ALA A 1 278 ? -2.314 22.235 15.049 1.00 65.38 278 ALA A C 1
ATOM 1981 O O . ALA A 1 278 ? -3.201 23.085 14.946 1.00 65.38 278 ALA A O 1
ATOM 1982 N N . ASP A 1 279 ? -1.167 22.478 15.687 1.00 81.75 279 ASP A N 1
ATOM 1983 C CA . ASP A 1 279 ? -0.844 23.758 16.322 1.00 81.75 279 ASP A CA 1
ATOM 1984 C C . ASP A 1 279 ? -0.715 24.891 15.291 1.00 81.75 279 ASP A C 1
ATOM 1986 O O . ASP A 1 279 ? -1.210 26.000 15.516 1.00 81.75 279 ASP A O 1
ATOM 1990 N N . GLY A 1 280 ? -0.101 24.612 14.136 1.00 81.06 280 GLY A N 1
ATOM 1991 C CA . GLY A 1 280 ? -0.010 25.543 13.010 1.00 81.06 280 GLY A CA 1
ATOM 1992 C C . GLY A 1 280 ? -1.385 25.938 12.471 1.00 81.06 280 GLY A C 1
ATOM 1993 O O . GLY A 1 280 ? -1.687 27.128 12.365 1.00 81.06 280 GLY A O 1
ATOM 1994 N N . TRP A 1 281 ? -2.252 24.952 12.230 1.00 80.12 281 TRP A N 1
ATOM 1995 C CA . TRP A 1 281 ? -3.627 25.181 11.783 1.00 80.12 281 TRP A CA 1
ATOM 1996 C C . TRP A 1 281 ? -4.449 25.985 12.803 1.00 80.12 281 TRP A C 1
ATOM 1998 O O . TRP A 1 281 ? -5.129 26.950 12.450 1.00 80.12 281 TRP A O 1
ATOM 2008 N N . LEU A 1 282 ? -4.339 25.652 14.095 1.00 81.00 282 LEU A N 1
ATOM 2009 C CA . LEU A 1 282 ? -4.986 26.398 15.181 1.00 81.00 282 LEU A CA 1
ATOM 2010 C C . LEU A 1 282 ? -4.540 27.862 15.226 1.00 81.00 282 LEU A C 1
ATOM 2012 O O . LEU A 1 282 ? -5.347 28.748 15.520 1.00 81.00 282 LEU A O 1
ATOM 2016 N N . LYS A 1 283 ? -3.260 28.126 14.958 1.00 86.69 283 LYS A N 1
ATOM 2017 C CA . LYS A 1 283 ? -2.720 29.485 14.900 1.00 86.69 283 LYS A CA 1
ATOM 2018 C C . LYS A 1 283 ? -3.287 30.256 13.710 1.00 86.69 283 LYS A C 1
ATOM 2020 O O . LYS A 1 283 ? -3.781 31.364 13.898 1.00 86.69 283 LYS A O 1
ATOM 2025 N N . GLU A 1 284 ? -3.302 29.653 12.525 1.00 82.31 284 GLU A N 1
ATOM 2026 C CA . GLU A 1 284 ? -3.862 30.269 11.318 1.00 82.31 284 GLU A CA 1
ATOM 2027 C C . GLU A 1 284 ? -5.355 30.601 11.473 1.00 82.31 284 GLU A C 1
ATOM 2029 O O . GLU A 1 284 ? -5.796 31.701 11.129 1.00 82.31 284 GLU A O 1
ATOM 2034 N N . MET A 1 285 ? -6.116 29.691 12.084 1.00 79.44 285 MET A N 1
ATOM 2035 C CA . MET A 1 285 ? -7.513 29.899 12.473 1.00 79.44 285 MET A CA 1
ATOM 2036 C C . MET A 1 285 ? -7.685 31.080 13.435 1.00 79.44 285 MET A C 1
ATOM 2038 O O . MET A 1 285 ? -8.575 31.907 13.253 1.00 79.44 285 MET A O 1
ATOM 2042 N N . LYS A 1 286 ? -6.841 31.202 14.466 1.00 86.81 286 LYS A N 1
ATOM 2043 C CA . LYS A 1 286 ? -6.902 32.345 15.396 1.00 86.81 286 LYS A CA 1
ATOM 2044 C C . LYS A 1 286 ? -6.568 33.664 14.701 1.00 86.81 286 LYS A C 1
ATOM 2046 O O . LYS A 1 286 ? -7.219 34.678 14.966 1.00 86.81 286 LYS A O 1
ATOM 2051 N N . ASP A 1 287 ? -5.599 33.650 13.795 1.00 89.88 287 ASP A N 1
ATOM 2052 C CA . ASP A 1 287 ? -5.183 34.830 13.038 1.00 89.88 287 ASP A CA 1
ATOM 2053 C C . ASP A 1 287 ? -6.248 35.252 12.013 1.00 89.88 287 ASP A C 1
ATOM 2055 O O . ASP A 1 287 ? -6.470 36.447 11.799 1.00 89.88 287 ASP A O 1
ATOM 2059 N N . SER A 1 288 ? -6.945 34.308 11.374 1.00 85.00 288 SER A N 1
ATOM 2060 C CA . SER A 1 288 ? -8.073 34.610 10.481 1.00 85.00 288 SER A CA 1
ATOM 2061 C C . SER A 1 288 ? -9.258 35.200 11.251 1.00 85.00 288 SER A C 1
ATOM 2063 O O . SER A 1 288 ? -9.819 36.215 10.830 1.00 85.00 288 SER A O 1
ATOM 2065 N N . LEU A 1 289 ? -9.570 34.648 12.425 1.00 88.25 289 LEU A N 1
ATOM 2066 C CA . LEU A 1 289 ? -10.660 35.111 13.283 1.00 88.25 289 LEU A CA 1
ATOM 2067 C C . LEU A 1 289 ? -10.380 36.518 13.835 1.00 88.25 289 LEU A C 1
ATOM 2069 O O . LEU A 1 289 ? -11.227 37.404 13.739 1.00 88.25 289 LEU A O 1
ATOM 2073 N N . SER A 1 290 ? -9.148 36.768 14.284 1.00 89.81 290 SER A N 1
ATOM 2074 C CA . SER A 1 290 ? -8.702 38.093 14.740 1.00 89.81 290 SER A CA 1
ATOM 2075 C C . SER A 1 290 ? -8.748 39.138 13.618 1.00 89.81 290 SER A C 1
ATOM 2077 O O . SER A 1 290 ? -9.166 40.278 13.835 1.00 89.81 290 SER A O 1
ATOM 2079 N N . ARG A 1 291 ? -8.366 38.759 12.388 1.00 86.31 291 ARG A N 1
ATOM 2080 C CA . ARG A 1 291 ? -8.486 39.624 11.200 1.00 86.31 291 ARG A CA 1
ATOM 2081 C C . ARG A 1 291 ? -9.945 39.937 10.868 1.00 86.31 291 ARG A C 1
ATOM 2083 O O . ARG A 1 291 ? -10.261 41.092 10.582 1.00 86.31 291 ARG A O 1
ATOM 2090 N N . ALA A 1 292 ? -10.834 38.948 10.946 1.00 84.44 292 ALA A N 1
ATOM 2091 C CA . ALA A 1 292 ? -12.265 39.134 10.716 1.00 84.44 292 ALA A CA 1
ATOM 2092 C C . ALA A 1 292 ? -12.906 40.064 11.765 1.00 84.44 292 ALA A C 1
ATOM 2094 O O . ALA A 1 292 ? -13.716 40.927 11.421 1.00 84.44 292 ALA A O 1
ATOM 2095 N N . GLU A 1 293 ? -12.510 39.950 13.034 1.00 87.69 293 GLU A N 1
ATOM 2096 C CA . GLU A 1 293 ? -12.954 40.851 14.103 1.00 87.69 293 GLU A CA 1
ATOM 2097 C C . GLU A 1 293 ? -12.434 42.281 13.923 1.00 87.69 293 GLU A C 1
ATOM 2099 O O . GLU A 1 293 ? -13.189 43.241 14.089 1.00 87.69 293 GLU A O 1
ATOM 2104 N N . ALA A 1 294 ? -11.166 42.443 13.537 1.00 84.94 294 ALA A N 1
ATOM 2105 C CA . ALA A 1 294 ? -10.584 43.751 13.247 1.00 84.94 294 ALA A CA 1
ATOM 2106 C C . ALA A 1 294 ? -11.276 44.440 12.057 1.00 84.94 294 ALA A C 1
ATOM 2108 O O . ALA A 1 294 ? -11.510 45.649 12.095 1.00 84.94 294 ALA A O 1
ATOM 2109 N N . LEU A 1 295 ? -11.648 43.675 11.026 1.00 83.25 295 LEU A N 1
ATOM 2110 C CA . LEU A 1 295 ? -12.454 44.159 9.903 1.00 83.25 295 LEU A CA 1
ATOM 2111 C C . LEU A 1 295 ? -13.857 44.576 10.353 1.00 83.25 295 LEU A C 1
ATOM 2113 O O . LEU A 1 295 ? -14.294 45.670 10.008 1.00 83.25 295 LEU A O 1
ATOM 2117 N N . ARG A 1 296 ? -14.538 43.771 11.181 1.00 83.88 296 ARG A N 1
ATOM 2118 C CA . ARG A 1 296 ? -15.856 44.134 11.736 1.00 83.88 296 ARG A CA 1
ATOM 2119 C C . ARG A 1 296 ? -15.824 45.432 12.541 1.00 83.88 296 ARG A C 1
ATOM 2121 O O . ARG A 1 296 ? -16.722 46.248 12.384 1.00 83.88 296 ARG A O 1
ATOM 2128 N N . ARG A 1 297 ? -14.783 45.655 13.351 1.00 83.69 297 ARG A N 1
ATOM 2129 C CA . ARG A 1 297 ? -14.625 46.896 14.135 1.00 83.69 297 ARG A CA 1
ATOM 2130 C C . ARG A 1 297 ? -14.332 48.137 13.291 1.00 83.69 297 ARG A C 1
ATOM 2132 O O . ARG A 1 297 ? -14.511 49.235 13.789 1.00 83.69 297 ARG A O 1
ATOM 2139 N N . ARG A 1 298 ? -13.852 47.984 12.053 1.00 80.25 298 ARG A N 1
ATOM 2140 C CA . ARG A 1 298 ? -13.601 49.109 11.133 1.00 80.25 298 ARG A CA 1
ATOM 2141 C C . ARG A 1 298 ? -14.831 49.534 10.329 1.00 80.25 298 ARG A C 1
ATOM 2143 O O . ARG A 1 298 ? -14.798 50.593 9.718 1.00 80.25 298 ARG A O 1
ATOM 2150 N N . VAL A 1 299 ? -15.860 48.690 10.274 1.00 78.88 299 VAL A N 1
ATOM 2151 C CA . VAL A 1 299 ? -17.095 48.934 9.509 1.00 78.88 299 VAL A CA 1
ATOM 2152 C C . VAL A 1 299 ? -18.201 49.545 10.388 1.00 78.88 299 VAL A C 1
ATOM 2154 O O . VAL A 1 299 ? -19.200 50.026 9.861 1.00 78.88 299 VAL A O 1
ATOM 2157 N N . GLN A 1 300 ? -18.017 49.546 11.712 1.00 62.47 300 GLN A N 1
ATOM 2158 C CA . GLN A 1 300 ? -18.879 50.214 12.694 1.00 62.47 300 GLN A CA 1
ATOM 2159 C C . GLN A 1 300 ? -18.346 51.606 13.027 1.00 62.47 300 GLN A C 1
ATOM 2161 O O . GLN A 1 300 ? -19.192 52.503 13.229 1.00 62.47 300 GLN A O 1
#

Mean predicted aligned error: 14.83 Å

Solvent-accessible surface area (backbone atoms only — not comparable to full-atom values): 17395 Å² total; per-residue (Å²): 137,67,76,61,75,61,48,60,67,54,50,53,50,52,52,49,57,49,50,58,56,31,58,56,49,66,72,38,38,44,85,36,63,59,82,59,67,71,58,61,62,63,71,72,71,82,90,84,84,89,80,78,95,58,84,82,66,71,88,69,75,81,76,68,70,88,65,78,53,33,37,34,31,34,29,48,47,88,74,58,70,66,60,33,49,49,23,44,51,38,23,74,72,66,28,61,69,50,10,39,74,55,44,29,30,50,29,31,40,39,39,49,41,92,66,78,52,76,76,55,51,56,54,54,48,53,55,37,50,53,44,7,47,50,21,26,53,43,46,30,54,57,42,32,76,74,77,44,94,62,90,53,66,72,25,60,51,19,29,34,34,45,26,38,76,38,46,36,40,36,34,30,31,26,32,60,41,71,50,63,86,69,84,73,92,79,78,95,72,92,79,83,88,80,92,80,84,86,83,87,89,76,97,64,86,80,78,74,59,53,75,49,68,49,98,69,46,30,29,35,34,40,26,74,73,45,77,48,75,32,84,39,56,85,42,100,71,48,43,61,68,51,48,50,53,50,53,47,56,54,46,48,49,73,37,75,86,64,56,76,86,49,44,72,56,47,45,52,50,30,52,50,53,52,50,52,51,52,52,52,51,54,47,51,52,50,52,51,52,52,50,54,51,54,52,54,65,71,77,109

Organism: Chlamydomonas reinhardtii (NCBI:txid3055)

Nearest PDB structures (foldseek):
  3eb8-assembly3_B-2  TM=3.882E-01  e=2.375E+00  Shigella flexneri
  2rkc-assembly1_A  TM=4.378E-01  e=3.593E+00  Measles morbillivirus
  3ehj-assembly1_A  TM=2.291E-01  e=3.009E+00  Bacillus subtilis
  3gig-assembly1_B  TM=2.132E-01  e=2.673E+00  Bacillus subtilis

Radius of gyration: 24.14 Å; Cα contacts (8 Å, |Δi|>4): 382; chains: 1; bounding box: 78×76×60 Å

Sequence (300 aa):
MRPSSREKPRYLLISELLGVLIRLSAGRLMLSALGLEEEQEAAGFDDEEEGTAAAAAAAADPRPWPGPVELVVLQSPTGAVDDVLSARETALTYGLLAGMAEGCTAAMLVEVKALLSFDHLWQALATGIALARSNAITAAAAAAAATGPGASYPAAPVQVVVTDTKDWMFFTIEAVGAATIGGGNGGHAGGAAGHGTAGGGGGGGVATGIDFTTSNGETFRMSNCSVLQTTGLFKPTPDTGNLIQLMYRLFTGLYPGMVISSLPAAVREAEERTRQAADGWLKEMKDSLSRAEALRRRVQ

Foldseek 3Di:
DDLLVPQVVVVVVVCVLVVVLCLLVLLQKDKFKPPPQVVVVVVPPDPDDDDDDPVVVVPDDPPRDPDWIKIWIKGFDDDDPVLSVVLSVQCVPNHDVRSLVSLIATLEIETADLDDDPVVVVVLVVVQQVRQVSQQVSVQVVVCVPPHRDRDDWGRKYWYWYDNPQKIKIKIKIFGFDQDPDPDDDDDDDDDDDDDDDDDDDDDDDQPFDWDADPRGTIMTMHPTDMQGQNACPDPDGPVVSVVVVSVVSNCSSPVPDDVVCSVVSNVVSVVVVVVVVVVVVVVVVVVVVVVVVVVVVVD

Secondary structure (DSSP, 8-state):
--GGGTHHHHHHHHHHHHHHHHHTTTTSEEEEEETSHHHHHHTT--------S-TTTTT-------S-EEEEEEEPPSS-HHHHHHHHHHHHHHHHHHHHHTT-EEEEEEEE-SS--HHHHHHHHHHHHHHHHHHHHHHHHHHHHHH-S----PPPPEEEEEE-SSEEEEEEEEEEE-------------------------------EEEEE-TTS-EEEEEEEEEEE-TTTTSSS--HHHHHHHHHHHHHHHSTT--GGGHHHHHHHHHHHHHHHHHHHHHHHHHHHHHHHHHHHHH-

pLDDT: mean 71.35, std 19.92, range [24.92, 94.5]